Protein AF-0000000086525687 (afdb_homodimer)

Secondary structure (DSSP, 8-state):
---HHHHS--SEEEEE-SSEEEEE-TT-TTSTT-EEEEESS----GGGS-HHHHHHHHHHHHHHHHHHHHHH--SEEEEEE--SSS-S-EEEEEEE-TTSSSTTS-TTSPP-----HHHHHHHHHHHTTHHHHHHHHHHHHHHHHT-/---HHHHS--SEEEEE-SSEEEEE-TT-TTSTT-EEEEESS----GGGS-HHHHHHHHHHHHHHHHHHHHHH--SEEEEEE--SSS-S-EEEEEEE-TTSSSTTS-TTSPP-----HHHHHHHHHHHTTHHHHHHHHHHHHHHHHT-

Sequence (294 aa):
MECVFCREDGGEVLWQDDAVRVVLATGEHEYPGFCRVIWGAHVAEFSDLGEPERAHLMRVVYAVERAVRRVMQPNKVNLASLGNMVPHMHWHVIPRFSNDAHFPQPVWAPRQRSVSEALLRSRAAQASLLHNAVREEIQRMTDSRQLMECVFCREDGGEVLWQDDAVRVVLATGEHEYPGFCRVIWGAHVAEFSDLGEPERAHLMRVVYAVERAVRRVMQPNKVNLASLGNMVPHMHWHVIPRFSNDAHFPQPVWAPRQRSVSEALLRSRAAQASLLHNAVREEIQRMTDSRQL

InterPro domains:
  IPR011146 HIT-like domain [PF01230] (13-98)
  IPR011146 HIT-like domain [PS51084] (1-103)
  IPR026026 Histidine triad hydrolase, Hint-type [PIRSF000714] (2-126)
  IPR036265 HIT-like superfamily [G3DSA:3.30.428.10] (1-145)
  IPR036265 HIT-like superfamily [SSF54197] (1-117)

pLDDT: mean 96.34, std 7.16, range [50.75, 98.94]

Structure (mmCIF, N/CA/C/O backbone):
data_AF-0000000086525687-model_v1
#
loop_
_entity.id
_entity.type
_entity.pdbx_description
1 polymer 'HIT family protein'
#
loop_
_atom_site.group_PDB
_atom_site.id
_atom_site.type_symbol
_atom_site.label_atom_id
_atom_site.label_alt_id
_atom_site.label_comp_id
_atom_site.label_asym_id
_atom_site.label_entity_id
_atom_site.label_seq_id
_atom_site.pdbx_PDB_ins_code
_atom_site.Cartn_x
_atom_site.Cartn_y
_atom_site.Cartn_z
_atom_site.occupancy
_atom_site.B_iso_or_equiv
_atom_site.auth_seq_id
_atom_site.auth_comp_id
_atom_site.auth_asym_id
_atom_site.auth_atom_id
_atom_site.pdbx_PDB_model_num
ATOM 1 N N . MET A 1 1 ? -19.984 4.348 -14.461 1 59.34 1 MET A N 1
ATOM 2 C CA . MET A 1 1 ? -19.875 5.277 -13.344 1 59.34 1 MET A CA 1
ATOM 3 C C . MET A 1 1 ? -18.625 6.137 -13.461 1 59.34 1 MET A C 1
ATOM 5 O O . MET A 1 1 ? -17.578 5.656 -13.898 1 59.34 1 MET A O 1
ATOM 9 N N . GLU A 1 2 ? -18.719 7.465 -13.406 1 87.44 2 GLU A N 1
ATOM 10 C CA . GLU A 1 2 ? -17.641 8.422 -13.633 1 87.44 2 GLU A CA 1
ATOM 11 C C . GLU A 1 2 ? -16.578 8.32 -12.547 1 87.44 2 GLU A C 1
ATOM 13 O O . GLU A 1 2 ? -16.891 8 -11.391 1 87.44 2 GLU A O 1
ATOM 18 N N . CYS A 1 3 ? -15.32 8.25 -12.766 1 94.88 3 CYS A N 1
ATOM 19 C CA . CYS A 1 3 ? -14.188 8.125 -11.852 1 94.88 3 CYS A CA 1
ATOM 20 C C . CYS A 1 3 ? -13.992 9.398 -11.047 1 94.88 3 CYS A C 1
ATOM 22 O O . CYS A 1 3 ? -13.719 10.461 -11.609 1 94.88 3 CYS A O 1
ATOM 24 N N . VAL A 1 4 ? -14.148 9.383 -9.766 1 96.25 4 VAL A N 1
ATOM 25 C CA . VAL A 1 4 ? -14.125 10.531 -8.875 1 96.25 4 VAL A CA 1
ATOM 26 C C . VAL A 1 4 ? -12.797 11.273 -9.023 1 96.25 4 VAL A C 1
ATOM 28 O O . VAL A 1 4 ? -12.758 12.508 -8.961 1 96.25 4 VAL A O 1
ATOM 31 N N . PHE A 1 5 ? -11.672 10.586 -9.266 1 97.06 5 PHE A N 1
ATOM 32 C CA . PHE A 1 5 ? -10.359 11.227 -9.312 1 97.06 5 PHE A CA 1
ATOM 33 C C . PHE A 1 5 ? -10.102 11.82 -10.688 1 97.06 5 PHE A C 1
ATOM 35 O O . PHE A 1 5 ? -9.172 12.609 -10.867 1 97.06 5 PHE A O 1
ATOM 42 N N . CYS A 1 6 ? -10.883 11.422 -11.664 1 96.94 6 CYS A N 1
ATOM 43 C CA . CYS A 1 6 ? -10.82 12.102 -12.953 1 96.94 6 CYS A CA 1
ATOM 44 C C . CYS A 1 6 ? -11.547 13.438 -12.898 1 96.94 6 CYS A C 1
ATOM 46 O O . CYS A 1 6 ? -11.25 14.336 -13.68 1 96.94 6 CYS A O 1
ATOM 48 N N . ARG A 1 7 ? -12.438 13.539 -11.914 1 95.56 7 ARG A N 1
ATOM 49 C CA . ARG A 1 7 ? -13.359 14.672 -11.953 1 95.56 7 ARG A CA 1
ATOM 50 C C . ARG A 1 7 ? -13.062 15.648 -10.82 1 95.56 7 ARG A C 1
ATOM 52 O O . ARG A 1 7 ? -13.359 16.844 -10.938 1 95.56 7 ARG A O 1
ATOM 59 N N . GLU A 1 8 ? -12.578 15.078 -9.703 1 95.81 8 GLU A N 1
ATOM 60 C CA . GLU A 1 8 ? -12.398 15.883 -8.5 1 95.81 8 GLU A CA 1
ATOM 61 C C . GLU A 1 8 ? -10.961 15.789 -7.992 1 95.81 8 GLU A C 1
ATOM 63 O O . GLU A 1 8 ? -10.211 14.891 -8.383 1 95.81 8 GLU A O 1
ATOM 68 N N . ASP A 1 9 ? -10.602 16.688 -7.164 1 96.5 9 ASP A N 1
ATOM 69 C CA . ASP A 1 9 ? -9.25 16.719 -6.625 1 96.5 9 ASP A CA 1
ATOM 70 C C . ASP A 1 9 ? -9.016 15.57 -5.645 1 96.5 9 ASP A C 1
ATOM 72 O O . ASP A 1 9 ? -7.914 15.023 -5.574 1 96.5 9 ASP A O 1
ATOM 76 N N . GLY A 1 10 ? -10.102 15.203 -4.938 1 96.62 10 GLY A N 1
ATOM 77 C CA . GLY A 1 10 ? -9.984 14.109 -3.988 1 96.62 10 GLY A CA 1
ATOM 78 C C . GLY A 1 10 ? -9.633 14.562 -2.584 1 96.62 10 GLY A C 1
ATOM 79 O O . GLY A 1 10 ? -9.422 13.742 -1.691 1 96.62 10 GLY A O 1
ATOM 80 N N . GLY A 1 11 ? -9.492 15.875 -2.295 1 97.81 11 GLY A N 1
ATOM 81 C CA . GLY A 1 11 ? -9.133 16.5 -1.03 1 97.81 11 GLY A CA 1
ATOM 82 C C . GLY A 1 11 ? -8.547 17.891 -1.191 1 97.81 11 GLY A C 1
ATOM 83 O O . GLY A 1 11 ? -8.727 18.516 -2.232 1 97.81 11 GLY A O 1
ATOM 84 N N . GLU A 1 12 ? -7.98 18.359 -0.086 1 98.25 12 GLU A N 1
ATOM 85 C CA . GLU A 1 12 ? -7.281 19.641 -0.142 1 98.25 12 GLU A CA 1
ATOM 86 C C . GLU A 1 12 ? -5.926 19.5 -0.834 1 98.25 12 GLU A C 1
ATOM 88 O O . GLU A 1 12 ? -5.043 18.797 -0.346 1 98.25 12 GLU A O 1
ATOM 93 N N . VAL A 1 13 ? -5.754 20.188 -1.926 1 98.69 13 VAL A N 1
ATOM 94 C CA . VAL A 1 13 ? -4.531 20.062 -2.711 1 98.69 13 VAL A CA 1
ATOM 95 C C . VAL A 1 13 ? -3.365 20.703 -1.962 1 98.69 13 VAL A C 1
ATOM 97 O O . VAL A 1 13 ? -3.418 21.891 -1.617 1 98.69 13 VAL A O 1
ATOM 100 N N . LEU A 1 14 ? -2.375 19.953 -1.751 1 98.75 14 LEU A N 1
ATOM 101 C CA . LEU A 1 14 ? -1.158 20.438 -1.103 1 98.75 14 LEU A CA 1
ATOM 102 C C . LEU A 1 14 ? -0.11 20.828 -2.139 1 98.75 14 LEU A C 1
ATOM 104 O O . LEU A 1 14 ? 0.681 21.734 -1.91 1 98.75 14 LEU A O 1
ATOM 108 N N . TRP A 1 15 ? -0.006 20.109 -3.211 1 98.56 15 TRP A N 1
ATOM 109 C CA . TRP A 1 15 ? 0.972 20.281 -4.281 1 98.56 15 TRP A CA 1
ATOM 110 C C . TRP A 1 15 ? 0.52 19.562 -5.551 1 98.56 15 TRP A C 1
ATOM 112 O O . TRP A 1 15 ? -0.2 18.562 -5.48 1 98.56 15 TRP A O 1
ATOM 122 N N . GLN A 1 16 ? 0.922 20.094 -6.645 1 98.38 16 GLN A N 1
ATOM 123 C CA . GLN A 1 16 ? 0.667 19.375 -7.887 1 98.38 16 GLN A CA 1
ATOM 124 C C . GLN A 1 16 ? 1.66 19.781 -8.969 1 98.38 16 GLN A C 1
ATOM 126 O O . GLN A 1 16 ? 2.209 20.875 -8.938 1 98.38 16 GLN A O 1
ATOM 131 N N . ASP A 1 17 ? 1.98 18.906 -9.828 1 97.62 17 ASP A N 1
ATOM 132 C CA . ASP A 1 17 ? 2.609 19.203 -11.109 1 97.62 17 ASP A CA 1
ATOM 133 C C . ASP A 1 17 ? 1.781 18.656 -12.273 1 97.62 17 ASP A C 1
ATOM 135 O O . ASP A 1 17 ? 0.571 18.469 -12.141 1 97.62 17 ASP A O 1
ATOM 139 N N . ASP A 1 18 ? 2.369 18.469 -13.438 1 97.38 18 ASP A N 1
ATOM 140 C CA . ASP A 1 18 ? 1.618 18.109 -14.641 1 97.38 18 ASP A CA 1
ATOM 141 C C . ASP A 1 18 ? 1.097 16.672 -14.539 1 97.38 18 ASP A C 1
ATOM 143 O O . ASP A 1 18 ? 0.092 16.328 -15.164 1 97.38 18 ASP A O 1
ATOM 147 N N . ALA A 1 19 ? 1.722 15.844 -13.688 1 97.81 19 ALA A N 1
ATOM 148 C CA . ALA A 1 19 ? 1.447 14.406 -13.742 1 97.81 19 ALA A CA 1
ATOM 149 C C . ALA A 1 19 ? 0.763 13.93 -12.469 1 97.81 19 ALA A C 1
ATOM 151 O O . ALA A 1 19 ? 0.035 12.93 -12.477 1 97.81 19 ALA A O 1
ATOM 152 N N . VAL A 1 20 ? 1.026 14.633 -11.336 1 98.38 20 VAL A N 1
ATOM 153 C CA . VAL A 1 20 ? 0.658 14.109 -10.023 1 98.38 20 VAL A CA 1
ATOM 154 C C . VAL A 1 20 ? 0.11 15.234 -9.148 1 98.38 20 VAL A C 1
ATOM 156 O O . VAL A 1 20 ? 0.563 16.375 -9.25 1 98.38 20 VAL A O 1
ATOM 159 N N . ARG A 1 21 ? -0.888 14.883 -8.367 1 98.75 21 ARG A N 1
ATOM 160 C CA . ARG A 1 21 ? -1.274 15.805 -7.305 1 98.75 21 ARG A CA 1
ATOM 161 C C . ARG A 1 21 ? -1.255 15.109 -5.949 1 98.75 21 ARG A C 1
ATOM 163 O O . ARG A 1 21 ? -1.546 13.922 -5.852 1 98.75 21 ARG A O 1
ATOM 170 N N . VAL A 1 22 ? -0.897 15.867 -4.926 1 98.88 22 VAL A N 1
ATOM 171 C CA . VAL A 1 22 ? -0.912 15.445 -3.525 1 98.88 22 VAL A CA 1
ATOM 172 C C . VAL A 1 22 ? -2.049 16.156 -2.789 1 98.88 22 VAL A C 1
ATOM 174 O O . VAL A 1 22 ? -2.164 17.375 -2.844 1 98.88 22 VAL A O 1
ATOM 177 N N . VAL A 1 23 ? -2.857 15.414 -2.131 1 98.88 23 VAL A N 1
ATOM 178 C CA . VAL A 1 23 ? -3.969 16.031 -1.424 1 98.88 23 VAL A CA 1
ATOM 179 C C . VAL A 1 23 ? -3.992 15.562 0.028 1 98.88 23 VAL A C 1
ATOM 181 O O . VAL A 1 23 ? -3.535 14.461 0.335 1 98.88 23 VAL A O 1
ATOM 184 N N . LEU A 1 24 ? -4.426 16.391 0.916 1 98.81 24 LEU A N 1
ATOM 185 C CA . LEU A 1 24 ? -4.828 16.016 2.264 1 98.81 24 LEU A CA 1
ATOM 186 C C . LEU A 1 24 ? -6.266 15.508 2.279 1 98.81 24 LEU A C 1
ATOM 188 O O . LEU A 1 24 ? -7.176 16.188 1.805 1 98.81 24 LEU A O 1
ATOM 192 N N . ALA A 1 25 ? -6.441 14.305 2.762 1 98 25 ALA A N 1
ATOM 193 C CA . ALA A 1 25 ? -7.781 13.719 2.844 1 98 25 ALA A CA 1
ATOM 194 C C . ALA A 1 25 ? -8.523 14.227 4.078 1 98 25 ALA A C 1
ATOM 196 O O . ALA A 1 25 ? -8.727 13.477 5.039 1 98 25 ALA A O 1
ATOM 197 N N . THR A 1 26 ? -9.125 15.344 3.998 1 94.69 26 THR A N 1
ATOM 198 C CA . THR A 1 26 ? -9.703 16.031 5.145 1 94.69 26 THR A CA 1
ATOM 199 C C . THR A 1 26 ? -10.977 15.328 5.609 1 94.69 26 THR A C 1
ATOM 201 O O . THR A 1 26 ? -11.438 15.547 6.734 1 94.69 26 THR A O 1
ATOM 204 N N . GLY A 1 27 ? -11.57 14.516 4.785 1 94.44 27 GLY A N 1
ATOM 205 C CA . GLY A 1 27 ? -12.75 13.75 5.164 1 94.44 27 GLY A CA 1
ATOM 206 C C . GLY A 1 27 ? -12.438 12.586 6.086 1 94.44 27 GLY A C 1
ATOM 207 O O . GLY A 1 27 ? -13.336 12.016 6.703 1 94.44 27 GLY A O 1
ATOM 208 N N . GLU A 1 28 ? -11.203 12.227 6.121 1 95.81 28 GLU A N 1
ATOM 209 C CA . GLU A 1 28 ? -10.781 11.164 7.027 1 95.81 28 GLU A CA 1
ATOM 210 C C . GLU A 1 28 ? -10.539 11.703 8.438 1 95.81 28 GLU A C 1
ATOM 212 O O . GLU A 1 28 ? -9.398 11.766 8.898 1 95.81 28 GLU A O 1
ATOM 217 N N . HIS A 1 29 ? -11.562 11.945 9.156 1 94.62 29 HIS A N 1
ATOM 218 C CA . HIS A 1 29 ? -11.539 12.688 10.414 1 94.62 29 HIS A CA 1
ATOM 219 C C . HIS A 1 29 ? -10.711 11.961 11.469 1 94.62 29 HIS A C 1
ATOM 221 O O . HIS A 1 29 ? -10.117 12.594 12.344 1 94.62 29 HIS A O 1
ATOM 227 N N . GLU A 1 30 ? -10.703 10.664 11.398 1 97.19 30 GLU A N 1
ATOM 228 C CA . GLU A 1 30 ? -10.016 9.891 12.43 1 97.19 30 GLU A CA 1
ATOM 229 C C . GLU A 1 30 ? -8.523 9.773 12.133 1 97.19 30 GLU A C 1
ATOM 231 O O . GLU A 1 30 ? -7.758 9.266 12.953 1 97.19 30 GLU A O 1
ATOM 236 N N . TYR A 1 31 ? -8.133 10.289 11 1 98.31 31 TYR A N 1
ATOM 237 C CA . TYR A 1 31 ? -6.742 10.148 10.586 1 98.31 31 TYR A CA 1
ATOM 238 C C . TYR A 1 31 ? -6.203 11.469 10.031 1 98.31 31 TYR A C 1
ATOM 240 O O . TYR A 1 31 ? -5.828 11.547 8.859 1 98.31 31 TYR A O 1
ATOM 248 N N . PRO A 1 32 ? -6.09 12.508 10.961 1 98.44 32 PRO A N 1
ATOM 249 C CA . PRO A 1 32 ? -5.441 13.742 10.508 1 98.44 32 PRO A CA 1
ATOM 250 C C . PRO A 1 32 ? -4.043 13.492 9.945 1 98.44 32 PRO A C 1
ATOM 252 O O . PRO A 1 32 ? -3.27 12.727 10.516 1 98.44 32 PRO A O 1
ATOM 255 N N . GLY A 1 33 ? -3.793 14.094 8.789 1 98.81 33 GLY A N 1
ATOM 256 C CA . GLY A 1 33 ? -2.502 13.914 8.148 1 98.81 33 GLY A CA 1
ATOM 257 C C . GLY A 1 33 ? -2.521 12.852 7.055 1 98.81 33 GLY A C 1
ATOM 258 O O . GLY A 1 33 ? -1.505 12.609 6.402 1 98.81 33 GLY A O 1
ATOM 259 N N . PHE A 1 34 ? -3.732 12.203 6.836 1 98.88 34 PHE A N 1
ATOM 260 C CA . PHE A 1 34 ? -3.928 11.25 5.75 1 98.88 34 PHE A CA 1
ATOM 261 C C . PHE A 1 34 ? -3.799 11.938 4.398 1 98.88 34 PHE A C 1
ATOM 263 O O . PHE A 1 34 ? -4.617 12.797 4.047 1 98.88 34 PHE A O 1
ATOM 270 N N . CYS A 1 35 ? -2.768 11.555 3.654 1 98.94 35 CYS A N 1
ATOM 271 C CA . CYS A 1 35 ? -2.561 12.133 2.334 1 98.94 35 CYS A CA 1
ATOM 272 C C . CYS A 1 35 ? -2.799 11.102 1.239 1 98.94 35 CYS A C 1
ATOM 274 O O . CYS A 1 35 ? -2.76 9.898 1.499 1 98.94 35 CYS A O 1
ATOM 276 N N . ARG A 1 36 ? -3.098 11.594 0.091 1 98.88 36 ARG A N 1
ATOM 277 C CA . ARG A 1 36 ? -3.133 10.797 -1.132 1 98.88 36 ARG A CA 1
ATOM 278 C C . ARG A 1 36 ? -2.221 11.391 -2.199 1 98.88 36 ARG A C 1
ATOM 280 O O . ARG A 1 36 ? -2.146 12.617 -2.348 1 98.88 36 ARG A O 1
ATOM 287 N N . VAL A 1 37 ? -1.485 10.586 -2.85 1 98.94 37 VAL A N 1
ATOM 288 C CA . VAL A 1 37 ? -0.74 10.93 -4.055 1 98.94 37 VAL A CA 1
ATOM 289 C C . VAL A 1 37 ? -1.439 10.344 -5.281 1 98.94 37 VAL A C 1
ATOM 291 O O . VAL A 1 37 ? -1.454 9.125 -5.469 1 98.94 37 VAL A O 1
ATOM 294 N N . ILE A 1 38 ? -1.965 11.195 -6.168 1 98.88 38 ILE A N 1
ATOM 295 C CA . ILE A 1 38 ? -2.908 10.766 -7.195 1 98.88 38 ILE A CA 1
ATOM 296 C C . ILE A 1 38 ? -2.334 11.07 -8.578 1 98.88 38 ILE A C 1
ATOM 298 O O . ILE A 1 38 ? -1.988 12.211 -8.875 1 98.88 38 ILE A O 1
ATOM 302 N N . TRP A 1 39 ? -2.18 10.023 -9.367 1 98.81 39 TRP A N 1
ATOM 303 C CA . TRP A 1 39 ? -1.76 10.188 -10.75 1 98.81 39 TRP A CA 1
ATOM 304 C C . TRP A 1 39 ? -2.83 10.914 -11.562 1 98.81 39 TRP A C 1
ATOM 306 O O . TRP A 1 39 ? -4.027 10.695 -11.352 1 98.81 39 TRP A O 1
ATOM 316 N N . GLY A 1 40 ? -2.475 11.719 -12.492 1 98.12 40 GLY A N 1
ATOM 317 C CA . GLY A 1 40 ? -3.404 12.562 -13.227 1 98.12 40 GLY A CA 1
ATOM 318 C C . GLY A 1 40 ? -4.266 11.797 -14.203 1 98.12 40 GLY A C 1
ATOM 319 O O . GLY A 1 40 ? -5.477 12.008 -14.281 1 98.12 40 GLY A O 1
ATOM 320 N N . ALA A 1 41 ? -3.682 10.961 -14.992 1 97.44 41 ALA A N 1
ATOM 321 C CA . ALA A 1 41 ? -4.422 10.188 -15.992 1 97.44 41 ALA A CA 1
ATOM 322 C C . ALA A 1 41 ? -5.113 8.992 -15.352 1 97.44 41 ALA A C 1
ATOM 324 O O . ALA A 1 41 ? -4.648 8.469 -14.336 1 97.44 41 ALA A O 1
ATOM 325 N N . HIS A 1 42 ? -6.188 8.547 -15.992 1 97.81 42 HIS A N 1
ATOM 326 C CA . HIS A 1 42 ? -6.953 7.41 -15.484 1 97.81 42 HIS A CA 1
ATOM 327 C C . HIS A 1 42 ? -6.305 6.09 -15.883 1 97.81 42 HIS A C 1
ATOM 329 O O . HIS A 1 42 ? -6.559 5.57 -16.969 1 97.81 42 HIS A O 1
ATOM 335 N N . VAL A 1 43 ? -5.496 5.547 -15 1 97.88 43 VAL A N 1
ATOM 336 C CA . VAL A 1 43 ? -4.953 4.195 -15.125 1 97.88 43 VAL A CA 1
ATOM 337 C C . VAL A 1 43 ? -5.156 3.436 -13.812 1 97.88 43 VAL A C 1
ATOM 339 O O . VAL A 1 43 ? -5.16 4.035 -12.734 1 97.88 43 VAL A O 1
ATOM 342 N N . ALA A 1 44 ? -5.258 2.205 -13.898 1 98.19 44 ALA A N 1
ATOM 343 C CA . ALA A 1 44 ? -5.711 1.444 -12.734 1 98.19 44 ALA A CA 1
ATOM 344 C C . ALA A 1 44 ? -4.531 0.88 -11.953 1 98.19 44 ALA A C 1
ATOM 346 O O . ALA A 1 44 ? -4.504 0.947 -10.719 1 98.19 44 ALA A O 1
ATOM 347 N N . GLU A 1 45 ? -3.568 0.291 -12.695 1 98.75 45 GLU A N 1
ATOM 348 C CA . GLU A 1 45 ? -2.504 -0.464 -12.039 1 98.75 45 GLU A CA 1
ATOM 349 C C . GLU A 1 45 ? -1.177 0.285 -12.102 1 98.75 45 GLU A C 1
ATOM 351 O O . GLU A 1 45 ? -0.923 1.032 -13.047 1 98.75 45 GLU A O 1
ATOM 356 N N . PHE A 1 46 ? -0.351 0.053 -11.055 1 98.69 46 PHE A N 1
ATOM 357 C CA . PHE A 1 46 ? 1.004 0.591 -11.023 1 98.69 46 PHE A CA 1
ATOM 358 C C . PHE A 1 46 ? 1.78 0.172 -12.266 1 98.69 46 PHE A C 1
ATOM 360 O O . PHE A 1 46 ? 2.498 0.981 -12.859 1 98.69 46 PHE A O 1
ATOM 367 N N . SER A 1 47 ? 1.583 -1.043 -12.742 1 97.81 47 SER A N 1
ATOM 368 C CA . SER A 1 47 ? 2.293 -1.603 -13.891 1 97.81 47 SER A CA 1
ATOM 369 C C . SER A 1 47 ? 1.717 -1.085 -15.203 1 97.81 47 SER A C 1
ATOM 371 O O . SER A 1 47 ? 2.248 -1.373 -16.281 1 97.81 47 SER A O 1
ATOM 373 N N . ASP A 1 48 ? 0.663 -0.31 -15.164 1 97.81 48 ASP A N 1
ATOM 374 C CA . ASP A 1 48 ? 0.138 0.351 -16.359 1 97.81 48 ASP A CA 1
ATOM 375 C C . ASP A 1 48 ? 0.973 1.578 -16.719 1 97.81 48 ASP A C 1
ATOM 377 O O . ASP A 1 48 ? 0.87 2.102 -17.828 1 97.81 48 ASP A O 1
ATOM 381 N N . LEU A 1 49 ? 1.766 2.053 -15.781 1 97.81 49 LEU A N 1
ATOM 382 C CA . LEU A 1 49 ? 2.605 3.229 -15.977 1 97.81 49 LEU A CA 1
ATOM 383 C C . LEU A 1 49 ? 3.959 2.84 -16.562 1 97.81 49 LEU A C 1
ATOM 385 O O . LEU A 1 49 ? 4.469 1.749 -16.281 1 97.81 49 LEU A O 1
ATOM 389 N N . GLY A 1 50 ? 4.531 3.764 -17.344 1 94.94 50 GLY A N 1
ATOM 390 C CA . GLY A 1 50 ? 5.898 3.58 -17.797 1 94.94 50 GLY A CA 1
ATOM 391 C C . GLY A 1 50 ? 6.926 3.814 -16.703 1 94.94 50 GLY A C 1
ATOM 392 O O . GLY A 1 50 ? 6.594 4.32 -15.625 1 94.94 50 GLY A O 1
ATOM 393 N N . GLU A 1 51 ? 8.125 3.477 -16.969 1 93.88 51 GLU A N 1
ATOM 394 C CA . GLU A 1 51 ? 9.18 3.523 -15.961 1 93.88 51 GLU A CA 1
ATOM 395 C C . GLU A 1 51 ? 9.398 4.945 -15.453 1 93.88 51 GLU A C 1
ATOM 397 O O . GLU A 1 51 ? 9.438 5.18 -14.242 1 93.88 51 GLU A O 1
ATOM 402 N N . PRO A 1 52 ? 9.531 5.93 -16.391 1 95.12 52 PRO A N 1
ATOM 403 C CA . PRO A 1 52 ? 9.742 7.285 -15.883 1 95.12 52 PRO A CA 1
ATOM 404 C C . PRO A 1 52 ? 8.57 7.789 -15.039 1 95.12 52 PRO A C 1
ATOM 406 O O . PRO A 1 52 ? 8.781 8.516 -14.062 1 95.12 52 PRO A O 1
ATOM 409 N N . GLU A 1 53 ? 7.363 7.406 -15.445 1 97.56 53 GLU A N 1
ATOM 410 C CA . GLU A 1 53 ? 6.168 7.812 -14.711 1 97.56 53 GLU A CA 1
ATOM 411 C C . GLU A 1 53 ? 6.129 7.176 -13.328 1 97.56 53 GLU A C 1
ATOM 413 O O . GLU A 1 53 ? 5.844 7.852 -12.336 1 97.56 53 GLU A O 1
ATOM 418 N N . ARG A 1 54 ? 6.465 5.875 -13.25 1 97.44 54 ARG A N 1
ATOM 419 C CA . ARG A 1 54 ? 6.492 5.168 -11.969 1 97.44 54 ARG A CA 1
ATOM 420 C C . ARG A 1 54 ? 7.539 5.77 -11.031 1 97.44 54 ARG A C 1
ATOM 422 O O . ARG A 1 54 ? 7.281 5.949 -9.844 1 97.44 54 ARG A O 1
ATOM 429 N N . ALA A 1 55 ? 8.656 6.043 -11.594 1 95.69 55 ALA A N 1
ATOM 430 C CA . ALA A 1 55 ? 9.734 6.617 -10.805 1 95.69 55 ALA A CA 1
ATOM 431 C C . ALA A 1 55 ? 9.336 7.977 -10.234 1 95.69 55 ALA A C 1
ATOM 433 O O . ALA A 1 55 ? 9.57 8.25 -9.055 1 95.69 55 ALA A O 1
ATOM 434 N N . HIS A 1 56 ? 8.758 8.805 -11.07 1 96.81 56 HIS A N 1
ATOM 435 C CA . HIS A 1 56 ? 8.312 10.117 -10.617 1 96.81 56 HIS A CA 1
ATOM 436 C C . HIS A 1 56 ? 7.254 9.992 -9.523 1 96.81 56 HIS A C 1
ATOM 438 O O . HIS A 1 56 ? 7.355 10.648 -8.484 1 96.81 56 HIS A O 1
ATOM 444 N N . LEU A 1 57 ? 6.312 9.156 -9.758 1 98.25 57 LEU A N 1
ATOM 445 C CA . LEU A 1 57 ? 5.23 8.938 -8.805 1 98.25 57 LEU A CA 1
ATOM 446 C C . LEU A 1 57 ? 5.777 8.5 -7.449 1 98.25 57 LEU A C 1
ATOM 448 O O . LEU A 1 57 ? 5.402 9.055 -6.414 1 98.25 57 LEU A O 1
ATOM 452 N N . MET A 1 58 ? 6.719 7.57 -7.426 1 98.06 58 MET A N 1
ATOM 453 C CA . MET A 1 58 ? 7.223 7.016 -6.172 1 98.06 58 MET A CA 1
ATOM 454 C C . MET A 1 58 ? 8.141 8.008 -5.469 1 98.06 58 MET A C 1
ATOM 456 O O . MET A 1 58 ? 8.211 8.031 -4.238 1 98.06 58 MET A O 1
ATOM 460 N N . ARG A 1 59 ? 8.797 8.844 -6.215 1 97.12 59 ARG A N 1
ATOM 461 C CA . ARG A 1 59 ? 9.555 9.914 -5.586 1 97.12 59 ARG A CA 1
ATOM 462 C C . ARG A 1 59 ? 8.641 10.867 -4.828 1 97.12 59 ARG A C 1
ATOM 464 O O . ARG A 1 59 ? 8.977 11.328 -3.736 1 97.12 59 ARG A O 1
ATOM 471 N N . VAL A 1 60 ? 7.535 11.172 -5.453 1 98.31 60 VAL A N 1
ATOM 472 C CA . VAL A 1 60 ? 6.578 12.039 -4.777 1 98.31 60 VAL A CA 1
ATOM 473 C C . VAL A 1 60 ? 6.039 11.344 -3.531 1 98.31 60 VAL A C 1
ATOM 475 O O . VAL A 1 60 ? 5.938 11.953 -2.465 1 98.31 60 VAL A O 1
ATOM 478 N N . VAL A 1 61 ? 5.691 10.062 -3.611 1 98.81 61 VAL A N 1
ATOM 479 C CA . VAL A 1 61 ? 5.219 9.297 -2.461 1 98.81 61 VAL A CA 1
ATOM 480 C C . VAL A 1 61 ? 6.254 9.359 -1.341 1 98.81 61 VAL A C 1
ATOM 482 O O . VAL A 1 61 ? 5.91 9.586 -0.179 1 98.81 61 VAL A O 1
ATOM 485 N N . TYR A 1 62 ? 7.539 9.188 -1.727 1 98.31 62 TYR A N 1
ATOM 486 C CA . TYR A 1 62 ? 8.648 9.273 -0.783 1 98.31 62 TYR A CA 1
ATOM 487 C C . TYR A 1 62 ? 8.68 10.641 -0.107 1 98.31 62 TYR A C 1
ATOM 489 O O . TYR A 1 62 ? 8.805 10.734 1.117 1 98.31 62 TYR A O 1
ATOM 497 N N . ALA A 1 63 ? 8.578 11.68 -0.847 1 98.44 63 ALA A N 1
ATOM 498 C CA . ALA A 1 63 ? 8.625 13.039 -0.312 1 98.44 63 ALA A CA 1
ATOM 499 C C . ALA A 1 63 ? 7.465 13.289 0.646 1 98.44 63 ALA A C 1
ATOM 501 O O . ALA A 1 63 ? 7.641 13.906 1.696 1 98.44 63 ALA A O 1
ATOM 502 N N . VAL A 1 64 ? 6.309 12.797 0.263 1 98.88 64 VAL A N 1
ATOM 503 C CA . VAL A 1 64 ? 5.133 12.969 1.111 1 98.88 64 VAL A CA 1
ATOM 504 C C . VAL A 1 64 ? 5.316 12.188 2.41 1 98.88 64 VAL A C 1
ATOM 506 O O . VAL A 1 64 ? 4.988 12.68 3.49 1 98.88 64 VAL A O 1
ATOM 509 N N . GLU A 1 65 ? 5.812 10.93 2.297 1 98.94 65 GLU A N 1
ATOM 510 C CA . GLU A 1 65 ? 6.098 10.156 3.506 1 98.94 65 GLU A CA 1
ATOM 511 C C . GLU A 1 65 ? 7.043 10.922 4.434 1 98.94 65 GLU A C 1
ATOM 513 O O . GLU A 1 65 ? 6.809 10.992 5.641 1 98.94 65 GLU A O 1
ATOM 518 N N . ARG A 1 66 ? 8.07 11.492 3.895 1 98.75 66 ARG A N 1
ATOM 519 C CA . ARG A 1 66 ? 9.023 12.258 4.695 1 98.75 66 ARG A CA 1
ATOM 520 C C . ARG A 1 66 ? 8.336 13.445 5.367 1 98.75 66 ARG A C 1
ATOM 522 O O . ARG A 1 66 ? 8.594 13.734 6.539 1 98.75 66 ARG A O 1
ATOM 529 N N . ALA A 1 67 ? 7.543 14.141 4.605 1 98.94 67 ALA A N 1
ATOM 530 C CA . ALA A 1 67 ? 6.809 15.273 5.164 1 98.94 67 ALA A CA 1
ATOM 531 C C . ALA A 1 67 ? 5.91 14.828 6.316 1 98.94 67 ALA A C 1
ATOM 533 O O . ALA A 1 67 ? 5.867 15.484 7.363 1 98.94 67 ALA A O 1
ATOM 534 N N . VAL A 1 68 ? 5.191 13.758 6.125 1 98.94 68 VAL A N 1
ATOM 535 C CA . VAL A 1 68 ? 4.289 13.219 7.137 1 98.94 68 VAL A CA 1
ATOM 536 C C . VAL A 1 68 ? 5.082 12.828 8.383 1 98.94 68 VAL A C 1
ATOM 538 O O . VAL A 1 68 ? 4.668 13.133 9.508 1 98.94 68 VAL A O 1
ATOM 541 N N . ARG A 1 69 ? 6.219 12.164 8.188 1 98.88 69 ARG A N 1
ATOM 542 C CA . ARG A 1 69 ? 7.059 11.789 9.32 1 98.88 69 ARG A CA 1
ATOM 543 C C . ARG A 1 69 ? 7.551 13.031 10.07 1 98.88 69 ARG A C 1
ATOM 545 O O . ARG A 1 69 ? 7.52 13.07 11.297 1 98.88 69 ARG A O 1
ATOM 552 N N . ARG A 1 70 ? 7.949 13.992 9.336 1 98.75 70 ARG A N 1
ATOM 553 C CA . ARG A 1 70 ? 8.484 15.211 9.922 1 98.75 70 ARG A CA 1
ATOM 554 C C . ARG A 1 70 ? 7.418 15.961 10.703 1 98.75 70 ARG A C 1
ATOM 556 O O . ARG A 1 70 ? 7.66 16.406 11.836 1 98.75 70 ARG A O 1
ATOM 563 N N . VAL A 1 71 ? 6.27 16.094 10.195 1 98.88 71 VAL A N 1
ATOM 564 C CA . VAL A 1 71 ? 5.234 16.969 10.734 1 98.88 71 VAL A CA 1
ATOM 565 C C . VAL A 1 71 ? 4.418 16.219 11.781 1 98.88 71 VAL A C 1
ATOM 567 O O . VAL A 1 71 ? 4.199 16.734 12.883 1 98.88 71 VAL A O 1
ATOM 570 N N . MET A 1 72 ? 3.943 15.016 11.469 1 98.88 72 MET A N 1
ATOM 571 C CA . MET A 1 72 ? 2.996 14.289 12.312 1 98.88 72 MET A CA 1
ATOM 572 C C . MET A 1 72 ? 3.725 13.492 13.383 1 98.88 72 MET A C 1
ATOM 574 O O . MET A 1 72 ? 3.129 13.102 14.391 1 98.88 72 MET A O 1
ATOM 578 N N . GLN A 1 73 ? 5.012 13.078 13.117 1 98.75 73 GLN A N 1
ATOM 579 C CA . GLN A 1 73 ? 5.848 12.289 14.008 1 98.75 73 GLN A CA 1
ATOM 580 C C . GLN A 1 73 ? 5.121 11.023 14.469 1 98.75 73 GLN A C 1
ATOM 582 O O . GLN A 1 73 ? 5.02 10.758 15.664 1 98.75 73 GLN A O 1
ATOM 587 N N . PRO A 1 74 ? 4.656 10.242 13.555 1 98.88 74 PRO A N 1
ATOM 588 C CA . PRO A 1 74 ? 3.902 9.031 13.891 1 98.88 74 PRO A CA 1
ATOM 589 C C . PRO A 1 74 ? 4.805 7.871 14.312 1 98.88 74 PRO A C 1
ATOM 591 O O . PRO A 1 74 ? 6.031 7.973 14.219 1 98.88 74 PRO A O 1
ATOM 594 N N . ASN A 1 75 ? 4.219 6.762 14.836 1 98.75 75 ASN A N 1
ATOM 595 C CA . ASN A 1 75 ? 4.945 5.527 15.102 1 98.75 75 ASN A CA 1
ATOM 596 C C . ASN A 1 75 ? 5.305 4.801 13.805 1 98.75 75 ASN A C 1
ATOM 598 O O . ASN A 1 75 ? 6.305 4.082 13.75 1 98.75 75 ASN A O 1
ATOM 602 N N . LYS A 1 76 ? 4.465 4.957 12.781 1 98.81 76 LYS A N 1
ATOM 603 C CA . LYS A 1 76 ? 4.625 4.305 11.484 1 98.81 76 LYS A CA 1
ATOM 604 C C . LYS A 1 76 ? 3.875 5.062 10.391 1 98.81 76 LYS A C 1
ATOM 606 O O . LYS A 1 76 ? 2.9 5.762 10.672 1 98.81 76 LYS A O 1
ATOM 611 N N . VAL A 1 77 ? 4.352 5.004 9.203 1 98.94 77 VAL A N 1
ATOM 612 C CA . VAL A 1 77 ? 3.578 5.461 8.047 1 98.94 77 VAL A CA 1
ATOM 613 C C . VAL A 1 77 ? 3.172 4.27 7.191 1 98.94 77 VAL A C 1
ATOM 615 O O . VAL A 1 77 ? 4.004 3.424 6.855 1 98.94 77 VAL A O 1
ATOM 618 N N . ASN A 1 78 ? 1.886 4.125 6.922 1 98.94 78 ASN A N 1
ATOM 619 C CA . ASN A 1 78 ? 1.398 3.107 6 1 98.94 78 ASN A CA 1
ATOM 620 C C . ASN A 1 78 ? 1.295 3.646 4.574 1 98.94 78 ASN A C 1
ATOM 622 O O . ASN A 1 78 ? 0.794 4.754 4.359 1 98.94 78 ASN A O 1
ATOM 626 N N . LEU A 1 79 ? 1.811 2.938 3.621 1 98.94 79 LEU A N 1
ATOM 627 C CA . LEU A 1 79 ? 1.647 3.189 2.193 1 98.94 79 LEU A CA 1
ATOM 628 C C . LEU A 1 79 ? 0.772 2.119 1.55 1 98.94 79 LEU A C 1
ATOM 630 O O . LEU A 1 79 ? 0.96 0.926 1.795 1 98.94 79 LEU A O 1
ATOM 634 N N . ALA A 1 80 ? -0.228 2.541 0.775 1 98.94 80 ALA A N 1
ATOM 635 C CA . ALA A 1 80 ? -1.072 1.552 0.112 1 98.94 80 ALA A CA 1
ATOM 636 C C . ALA A 1 80 ? -1.639 2.102 -1.194 1 98.94 80 ALA A C 1
ATOM 638 O O . ALA A 1 80 ? -2.029 3.268 -1.267 1 98.94 80 ALA A O 1
ATOM 639 N N . SER A 1 81 ? -1.643 1.371 -2.207 1 98.88 81 SER A N 1
ATOM 640 C CA . SER A 1 81 ? -2.346 1.59 -3.467 1 98.88 81 SER A CA 1
ATOM 641 C C . SER A 1 81 ? -3.291 0.435 -3.781 1 98.88 81 SER A C 1
ATOM 643 O O . SER A 1 81 ? -2.859 -0.61 -4.273 1 98.88 81 SER A O 1
ATOM 645 N N . LEU A 1 82 ? -4.535 0.635 -3.514 1 98.69 82 LEU A N 1
ATOM 646 C CA . LEU A 1 82 ? -5.508 -0.45 -3.596 1 98.69 82 LEU A CA 1
ATOM 647 C C . LEU A 1 82 ? -6.348 -0.334 -4.863 1 98.69 82 LEU A C 1
ATOM 649 O O . LEU A 1 82 ? -6.18 -1.121 -5.797 1 98.69 82 LEU A O 1
ATOM 653 N N . GLY A 1 83 ? -7.227 0.59 -4.949 1 98 83 GLY A N 1
ATOM 654 C CA . GLY A 1 83 ? -7.973 0.875 -6.164 1 98 83 GLY A CA 1
ATOM 655 C C . GLY A 1 83 ? -9.109 -0.101 -6.414 1 98 83 GLY A C 1
ATOM 656 O O . GLY A 1 83 ? -9.57 -0.246 -7.543 1 98 83 GLY A O 1
ATOM 657 N N . ASN A 1 84 ? -9.578 -0.79 -5.391 1 98.06 84 ASN A N 1
ATOM 658 C CA . ASN A 1 84 ? -10.664 -1.746 -5.57 1 98.06 84 ASN A CA 1
ATOM 659 C C . ASN A 1 84 ? -11.953 -1.055 -6.004 1 98.06 84 ASN A C 1
ATOM 661 O O . ASN A 1 84 ? -12.641 -1.526 -6.91 1 98.06 84 ASN A O 1
ATOM 665 N N . MET A 1 85 ? -12.297 0.023 -5.363 1 96.5 85 MET A N 1
ATOM 666 C CA . MET A 1 85 ? -13.523 0.76 -5.652 1 96.5 85 MET A CA 1
ATOM 667 C C . MET A 1 85 ? -13.266 1.873 -6.66 1 96.5 85 MET A C 1
ATOM 669 O O . MET A 1 85 ? -14.094 2.127 -7.539 1 96.5 85 MET A O 1
ATOM 673 N N . VAL A 1 86 ? -12.164 2.516 -6.547 1 97.25 86 VAL A N 1
ATOM 674 C CA . VAL A 1 86 ? -11.734 3.586 -7.441 1 97.25 86 VAL A CA 1
ATOM 675 C C . VAL A 1 86 ? -10.477 3.166 -8.195 1 97.25 86 VAL A C 1
ATOM 677 O O . VAL A 1 86 ? -9.359 3.498 -7.781 1 97.25 86 VAL A O 1
ATOM 680 N N . PRO A 1 87 ? -10.703 2.479 -9.312 1 97.62 87 PRO A N 1
ATOM 681 C CA . PRO A 1 87 ? -9.531 1.996 -10.047 1 97.62 87 PRO A CA 1
ATOM 682 C C . PRO A 1 87 ? -8.812 3.109 -10.805 1 97.62 87 PRO A C 1
ATOM 684 O O . PRO A 1 87 ? -8.773 3.098 -12.039 1 97.62 87 PRO A O 1
ATOM 687 N N . HIS A 1 88 ? -8.359 4.059 -10.133 1 98.56 88 HIS A N 1
ATOM 688 C CA . HIS A 1 88 ? -7.523 5.188 -10.516 1 98.56 88 HIS A CA 1
ATOM 689 C C . HIS A 1 88 ? -6.266 5.262 -9.656 1 98.56 88 HIS A C 1
ATOM 691 O O . HIS A 1 88 ? -6.352 5.316 -8.43 1 98.56 88 HIS A O 1
ATOM 697 N N . MET A 1 89 ? -5.129 5.215 -10.344 1 98.75 89 MET A N 1
ATOM 698 C CA . MET A 1 89 ? -3.844 5.094 -9.664 1 98.75 89 MET A CA 1
ATOM 699 C C . MET A 1 89 ? -3.67 6.199 -8.625 1 98.75 89 MET A C 1
ATOM 701 O O . MET A 1 89 ? -3.656 7.383 -8.969 1 98.75 89 MET A O 1
ATOM 705 N N . HIS A 1 90 ? -3.609 5.785 -7.371 1 98.88 90 HIS A N 1
ATOM 706 C CA . HIS A 1 90 ? -3.287 6.664 -6.254 1 98.88 90 HIS A CA 1
ATOM 707 C C . HIS A 1 90 ? -2.68 5.879 -5.094 1 98.88 90 HIS A C 1
ATOM 709 O O . HIS A 1 90 ? -2.938 4.684 -4.945 1 98.88 90 HIS A O 1
ATOM 715 N N . TRP A 1 91 ? -1.929 6.598 -4.277 1 98.94 91 TRP A N 1
ATOM 716 C CA . TRP A 1 91 ? -1.307 6.039 -3.082 1 98.94 91 TRP A CA 1
ATOM 717 C C . TRP A 1 91 ? -1.833 6.723 -1.824 1 98.94 91 TRP A C 1
ATOM 719 O O . TRP A 1 91 ? -1.942 7.949 -1.775 1 98.94 91 TRP A O 1
ATOM 729 N N . HIS A 1 92 ? -2.176 5.91 -0.86 1 98.88 92 HIS A N 1
ATOM 730 C CA . HIS A 1 92 ? -2.441 6.387 0.493 1 98.88 92 HIS A CA 1
ATOM 731 C C . HIS A 1 92 ? -1.152 6.516 1.296 1 98.88 92 HIS A C 1
ATOM 733 O O . HIS A 1 92 ? -0.318 5.609 1.288 1 98.88 92 HIS A O 1
ATOM 739 N N . VAL A 1 93 ? -0.964 7.613 1.927 1 98.94 93 VAL A N 1
ATOM 740 C CA . VAL A 1 93 ? 0.12 7.863 2.871 1 98.94 93 VAL A CA 1
ATOM 741 C C . VAL A 1 93 ? -0.457 8.242 4.23 1 98.94 93 VAL A C 1
ATOM 743 O O . VAL A 1 93 ? -0.923 9.375 4.422 1 98.94 93 VAL A O 1
ATOM 746 N N . ILE A 1 94 ? -0.417 7.332 5.188 1 98.94 94 ILE A N 1
ATOM 747 C CA . ILE A 1 94 ? -1.237 7.461 6.387 1 98.94 94 ILE A CA 1
ATOM 748 C C . ILE A 1 94 ? -0.346 7.449 7.629 1 98.94 94 ILE A C 1
ATOM 750 O O . ILE A 1 94 ? 0.291 6.438 7.93 1 98.94 94 ILE A O 1
ATOM 754 N N . PRO A 1 95 ? -0.269 8.531 8.391 1 98.94 95 PRO A N 1
ATOM 755 C CA . PRO A 1 95 ? 0.404 8.453 9.688 1 98.94 95 PRO A CA 1
ATOM 756 C C . PRO A 1 95 ? -0.328 7.543 10.672 1 98.94 95 PRO A C 1
ATOM 758 O O . PRO A 1 95 ? -1.544 7.664 10.844 1 98.94 95 PRO A O 1
ATOM 761 N N . ARG A 1 96 ? 0.388 6.637 11.305 1 98.88 96 ARG A N 1
ATOM 762 C CA . ARG A 1 96 ? -0.175 5.695 12.266 1 98.88 96 ARG A CA 1
ATOM 763 C C . ARG A 1 96 ? 0.409 5.914 13.656 1 98.88 96 ARG A C 1
ATOM 765 O O . ARG A 1 96 ? 1.623 6.062 13.805 1 98.88 96 ARG A O 1
ATOM 772 N N . PHE A 1 97 ? -0.434 5.977 14.586 1 98.75 97 PHE A N 1
ATOM 773 C CA . PHE A 1 97 ? -0.079 6.133 15.992 1 98.75 97 PHE A CA 1
ATOM 774 C C . PHE A 1 97 ? -0.514 4.918 16.797 1 98.75 97 PHE A C 1
ATOM 776 O O . PHE A 1 97 ? -1.584 4.355 16.562 1 98.75 97 PHE A O 1
ATOM 783 N N . SER A 1 98 ? 0.282 4.578 17.812 1 98.31 98 SER A N 1
ATOM 784 C CA . SER A 1 98 ? -0.02 3.4 18.625 1 98.31 98 SER A CA 1
ATOM 785 C C . SER A 1 98 ? -1.383 3.525 19.297 1 98.31 98 SER A C 1
ATOM 787 O O . SER A 1 98 ? -2.008 2.52 19.641 1 98.31 98 SER A O 1
ATOM 789 N N . ASN A 1 99 ? -1.825 4.762 19.406 1 98.44 99 ASN A N 1
ATOM 790 C CA . ASN A 1 99 ? -3.105 5.004 20.062 1 98.44 99 ASN A CA 1
ATOM 791 C C . ASN A 1 99 ? -4.164 5.469 19.062 1 98.44 99 ASN A C 1
ATOM 793 O O . ASN A 1 99 ? -5.145 6.113 19.453 1 98.44 99 ASN A O 1
ATOM 797 N N . ASP A 1 100 ? -3.926 5.293 17.766 1 98.62 100 ASP A N 1
ATOM 798 C CA . ASP A 1 100 ? -5.008 5.602 16.844 1 98.62 100 ASP A CA 1
ATOM 799 C C . ASP A 1 100 ? -6.094 4.531 16.875 1 98.62 100 ASP A C 1
ATOM 801 O O . ASP A 1 100 ? -5.973 3.543 17.609 1 98.62 100 ASP A O 1
ATOM 805 N N . ALA A 1 101 ? -7.133 4.66 16.188 1 98.56 101 ALA A N 1
ATOM 806 C CA . ALA A 1 101 ? -8.367 3.9 16.344 1 98.56 101 ALA A CA 1
ATOM 807 C C . ALA A 1 101 ? -8.164 2.434 15.984 1 98.56 101 ALA A C 1
ATOM 809 O O . ALA A 1 101 ? -8.852 1.555 16.5 1 98.56 101 ALA A O 1
ATOM 810 N N . HIS A 1 102 ? -7.133 2.109 15.125 1 98.62 102 HIS A N 1
ATOM 811 C CA . HIS A 1 102 ? -7.09 0.772 14.539 1 98.62 102 HIS A CA 1
ATOM 812 C C . HIS A 1 102 ? -5.758 0.087 14.828 1 98.62 102 HIS A C 1
ATOM 814 O O . HIS A 1 102 ? -5.637 -1.13 14.672 1 98.62 102 HIS A O 1
ATOM 820 N N . PHE A 1 103 ? -4.816 0.771 15.359 1 98.38 103 PHE A N 1
ATOM 821 C CA . PHE A 1 103 ? -3.488 0.213 15.586 1 98.38 103 PHE A CA 1
ATOM 822 C C . PHE A 1 103 ? -3.559 -0.988 16.516 1 98.38 103 PHE A C 1
ATOM 824 O O . PHE A 1 103 ? -4.289 -0.965 17.516 1 98.38 103 PHE A O 1
ATOM 831 N N . PRO A 1 104 ? -2.814 -2.078 16.188 1 98.25 104 PRO A N 1
ATOM 832 C CA . PRO A 1 104 ? -1.799 -2.227 15.141 1 98.25 104 PRO A CA 1
ATOM 833 C C . PRO A 1 104 ? -2.379 -2.734 13.82 1 98.25 104 PRO A C 1
ATOM 835 O O . PRO A 1 104 ? -1.632 -3.014 12.883 1 98.25 104 PRO A O 1
ATOM 838 N N . GLN A 1 105 ? -3.691 -2.848 13.68 1 98.19 105 GLN A N 1
ATOM 839 C CA . GLN A 1 105 ? -4.324 -3.244 12.43 1 98.19 105 GLN A CA 1
ATOM 840 C C . GLN A 1 105 ? -4.332 -2.09 11.43 1 98.19 105 GLN A C 1
ATOM 842 O O . GLN A 1 105 ? -4.145 -0.933 11.805 1 98.19 105 GLN A O 1
ATOM 847 N N . PRO A 1 106 ? -4.461 -2.447 10.133 1 98.12 106 PRO A N 1
ATOM 848 C CA . PRO A 1 106 ? -4.633 -1.356 9.172 1 98.12 106 PRO A CA 1
ATOM 849 C C . PRO A 1 106 ? -5.914 -0.558 9.406 1 98.12 106 PRO A C 1
ATOM 851 O O . PRO A 1 106 ? -6.809 -1.014 10.117 1 98.12 106 PRO A O 1
ATOM 854 N N . VAL A 1 107 ? -6.02 0.609 8.773 1 98.31 107 VAL A N 1
ATOM 855 C CA . VAL A 1 107 ? -7.082 1.566 9.07 1 98.31 107 VAL A CA 1
ATOM 856 C C . VAL A 1 107 ? -8.422 1.028 8.562 1 98.31 107 VAL A C 1
ATOM 858 O O . VAL A 1 107 ? -9.477 1.525 8.953 1 98.31 107 VAL A O 1
ATOM 861 N N . TRP A 1 108 ? -8.43 0.012 7.684 1 97.62 108 TRP A N 1
ATOM 862 C CA . TRP A 1 108 ? -9.656 -0.545 7.121 1 97.62 108 TRP A CA 1
ATOM 863 C C . TRP A 1 108 ? -10.18 -1.69 7.98 1 97.62 108 TRP A C 1
ATOM 865 O O . TRP A 1 108 ? -11.281 -2.195 7.754 1 97.62 108 TRP A O 1
ATOM 875 N N . ALA A 1 109 ? -9.383 -2.135 8.938 1 98.06 109 ALA A N 1
ATOM 876 C CA . ALA A 1 109 ? -9.742 -3.23 9.828 1 98.06 109 ALA A CA 1
ATOM 877 C C . ALA A 1 109 ? -10.758 -2.773 10.875 1 98.06 109 ALA A C 1
ATOM 879 O O . ALA A 1 109 ? -11.07 -1.584 10.969 1 98.06 109 ALA A O 1
ATOM 880 N N . PRO A 1 110 ? -11.312 -3.664 11.602 1 97.12 110 PRO A N 1
ATOM 881 C CA . PRO A 1 110 ? -12.219 -3.26 12.68 1 97.12 110 PRO A CA 1
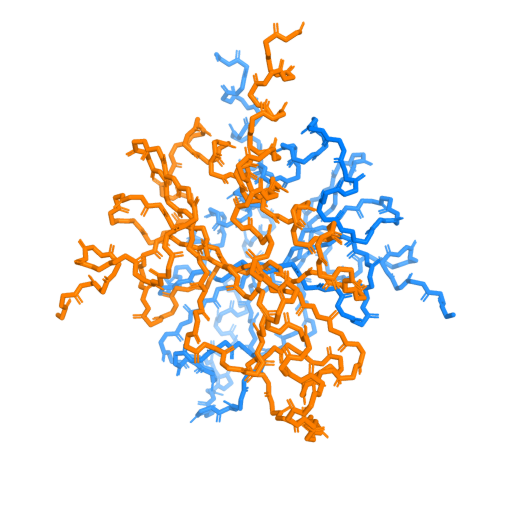ATOM 882 C C . PRO A 1 110 ? -11.539 -2.371 13.719 1 97.12 110 PRO A C 1
ATOM 884 O O . PRO A 1 110 ? -10.383 -2.6 14.07 1 97.12 110 PRO A O 1
ATOM 887 N N . ARG A 1 111 ? -12.289 -1.447 14.133 1 97.69 111 ARG A N 1
ATOM 888 C CA . ARG A 1 111 ? -11.812 -0.495 15.125 1 97.69 111 ARG A CA 1
ATOM 889 C C . ARG A 1 111 ? -11.398 -1.21 16.406 1 97.69 111 ARG A C 1
ATOM 891 O O . ARG A 1 111 ? -12.07 -2.143 16.859 1 97.69 111 ARG A O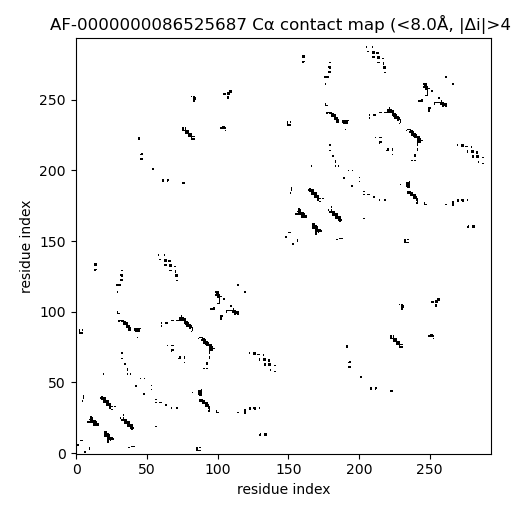 1
ATOM 898 N N . GLN A 1 112 ? -10.336 -0.709 17.016 1 97.81 112 GLN A N 1
ATOM 899 C CA . GLN A 1 112 ? -9.805 -1.317 18.234 1 97.81 112 GLN A CA 1
ATOM 900 C C . GLN A 1 112 ? -10.109 -0.458 19.453 1 97.81 112 GLN A C 1
ATOM 902 O O . GLN A 1 112 ? -10.203 -0.971 20.562 1 97.81 112 GLN A O 1
ATOM 907 N N . ARG A 1 113 ? -10.227 0.875 19.25 1 98.56 113 ARG A N 1
ATOM 908 C CA . ARG A 1 113 ? -10.414 1.802 20.359 1 98.56 113 ARG A CA 1
ATOM 909 C C . ARG A 1 113 ? -10.992 3.127 19.875 1 98.56 113 ARG A C 1
ATOM 911 O O . ARG A 1 113 ? -10.984 3.414 18.672 1 98.56 113 ARG A O 1
ATOM 918 N N . SER A 1 114 ? -11.516 3.859 20.812 1 97.75 114 SER A N 1
ATOM 919 C CA . SER A 1 114 ? -11.906 5.242 20.547 1 97.75 114 SER A CA 1
ATOM 920 C C . SER A 1 114 ? -10.727 6.191 20.75 1 97.75 114 SER A C 1
ATOM 922 O O . SER A 1 114 ? -9.805 5.891 21.516 1 97.75 114 SER A O 1
ATOM 924 N N . VAL A 1 115 ? -10.789 7.258 20.047 1 98 115 VAL A N 1
ATOM 925 C CA . VAL A 1 115 ? -9.789 8.312 20.188 1 98 115 VAL A CA 1
ATOM 926 C C . VAL A 1 115 ? -10.461 9.609 20.625 1 98 115 VAL A C 1
ATOM 928 O O . VAL A 1 115 ? -11.508 9.984 20.078 1 98 115 VAL A O 1
ATOM 931 N N . SER A 1 116 ? -9.867 10.32 21.562 1 97.62 116 SER A N 1
ATOM 932 C CA . SER A 1 116 ? -10.477 11.539 22.078 1 97.62 116 SER A CA 1
ATOM 933 C C . SER A 1 116 ? -10.5 12.633 21.016 1 97.62 116 SER A C 1
ATOM 935 O O . SER A 1 116 ? -9.57 12.75 20.203 1 97.62 116 SER A O 1
ATOM 937 N N . GLU A 1 117 ? -11.508 13.453 21.078 1 97.88 117 GLU A N 1
ATOM 938 C CA . GLU A 1 117 ? -11.625 14.578 20.156 1 97.88 117 GLU A CA 1
ATOM 939 C C . GLU A 1 117 ? -10.477 15.57 20.359 1 97.88 117 GLU A C 1
ATOM 941 O O . GLU A 1 117 ? -10.016 16.188 19.391 1 97.88 117 GLU A O 1
ATOM 946 N N . ALA A 1 118 ? -10.094 15.68 21.547 1 98.31 118 ALA A N 1
ATOM 947 C CA . ALA A 1 118 ? -8.984 16.594 21.844 1 98.31 118 ALA A CA 1
ATOM 948 C C . ALA A 1 118 ? -7.707 16.156 21.141 1 98.31 118 ALA A C 1
ATOM 950 O O . ALA A 1 118 ? -6.977 16.984 20.594 1 98.31 118 ALA A O 1
ATOM 951 N N . LEU A 1 119 ? -7.434 14.898 21.188 1 98.31 119 LEU A N 1
ATOM 952 C CA . LEU A 1 119 ? -6.254 14.352 20.531 1 98.31 119 LEU A CA 1
ATOM 953 C C . LEU A 1 119 ? -6.359 14.523 19.016 1 98.31 119 LEU A C 1
ATOM 955 O O . LEU A 1 119 ? -5.391 14.914 18.359 1 98.31 119 LEU A O 1
ATOM 959 N N . LEU A 1 120 ? -7.508 14.258 18.453 1 98.38 120 LEU A N 1
ATOM 960 C CA . LEU A 1 120 ? -7.723 14.398 17.016 1 98.38 120 LEU A CA 1
ATOM 961 C C . LEU A 1 120 ? -7.57 15.859 16.578 1 98.38 120 LEU A C 1
ATOM 963 O O . LEU A 1 120 ? -7.012 16.141 15.523 1 98.38 120 LEU A O 1
ATOM 967 N N . ARG A 1 121 ? -8.047 16.734 17.406 1 98 121 ARG A N 1
ATOM 968 C CA . ARG A 1 121 ? -7.914 18.156 17.109 1 98 121 ARG A CA 1
ATOM 969 C C . ARG A 1 121 ? -6.445 18.578 17.109 1 98 121 ARG A C 1
ATOM 971 O O . ARG A 1 121 ? -6.023 19.375 16.266 1 98 121 ARG A O 1
ATOM 978 N N . SER A 1 122 ? -5.77 18.109 18.062 1 98.31 122 SER A N 1
ATOM 979 C CA . SER A 1 122 ? -4.344 18.406 18.125 1 98.31 122 SER A CA 1
ATOM 980 C C . SER A 1 122 ? -3.621 17.891 16.891 1 98.31 122 SER A C 1
ATOM 982 O O . SER A 1 122 ? -2.791 18.609 16.312 1 98.31 122 SER A O 1
ATOM 984 N N . ARG A 1 123 ? -3.891 16.703 16.422 1 98.62 123 ARG A N 1
ATOM 985 C CA . ARG A 1 123 ? -3.277 16.125 15.234 1 98.62 123 ARG A CA 1
ATOM 986 C C . ARG A 1 123 ? -3.703 16.891 13.977 1 98.62 123 ARG A C 1
ATOM 988 O O . ARG A 1 123 ? -2.91 17.047 13.047 1 98.62 123 ARG A O 1
ATOM 995 N N . ALA A 1 124 ? -4.957 17.312 13.984 1 98.25 124 ALA A N 1
ATOM 996 C CA . ALA A 1 124 ? -5.434 18.094 12.852 1 98.25 124 ALA A CA 1
ATOM 997 C C . ALA A 1 124 ? -4.676 19.422 12.75 1 98.25 124 ALA A C 1
ATOM 999 O O . ALA A 1 124 ? -4.363 19.875 11.648 1 98.25 124 ALA A O 1
ATOM 1000 N N . ALA A 1 125 ? -4.449 19.984 13.906 1 98.19 125 ALA A N 1
ATOM 1001 C CA . ALA A 1 125 ? -3.67 21.219 13.922 1 98.19 125 ALA A CA 1
ATOM 1002 C C . ALA A 1 125 ? -2.262 20.984 13.391 1 98.19 125 ALA A C 1
ATOM 1004 O O . ALA A 1 125 ? -1.737 21.797 12.625 1 98.19 125 ALA A O 1
ATOM 1005 N N . GLN A 1 126 ? -1.66 19.953 13.758 1 98.38 126 GLN A N 1
ATOM 1006 C CA . GLN A 1 126 ? -0.344 19.578 13.242 1 98.38 126 GLN A CA 1
ATOM 1007 C C . GLN A 1 126 ? -0.383 19.359 11.734 1 98.38 126 GLN A C 1
ATOM 1009 O O . GLN A 1 126 ? 0.523 19.781 11.016 1 98.38 126 GLN A O 1
ATOM 1014 N N . ALA A 1 127 ? -1.412 18.719 11.297 1 98.62 127 ALA A N 1
ATOM 1015 C CA . ALA A 1 127 ? -1.55 18.359 9.891 1 98.62 127 ALA A CA 1
ATOM 1016 C C . ALA A 1 127 ? -1.607 19.594 9.008 1 98.62 127 ALA A C 1
ATOM 1018 O O . ALA A 1 127 ? -1.32 19.531 7.809 1 98.62 127 ALA A O 1
ATOM 1019 N N . SER A 1 128 ? -1.987 20.734 9.602 1 97.81 128 SER A N 1
ATOM 1020 C CA . SER A 1 128 ? -2.072 21.969 8.836 1 97.81 128 SER A CA 1
ATOM 1021 C C . SER A 1 128 ? -0.7 22.391 8.32 1 97.81 128 SER A C 1
ATOM 1023 O O . SER A 1 128 ? -0.602 23.172 7.371 1 97.81 128 SER A O 1
ATOM 1025 N N . LEU A 1 129 ? 0.353 21.844 8.898 1 98.56 129 LEU A N 1
ATOM 1026 C CA . LEU A 1 129 ? 1.719 22.188 8.523 1 98.56 129 LEU A CA 1
ATOM 1027 C C . LEU A 1 129 ? 2.186 21.359 7.336 1 98.56 129 LEU A C 1
ATOM 1029 O O . LEU A 1 129 ? 3.26 21.594 6.781 1 98.56 129 LEU A O 1
ATOM 1033 N N . LEU A 1 130 ? 1.374 20.422 6.91 1 98.81 130 LEU A N 1
ATOM 1034 C CA . LEU A 1 130 ? 1.778 19.5 5.855 1 98.81 130 LEU A CA 1
ATOM 1035 C C . LEU A 1 130 ? 1.892 20.219 4.516 1 98.81 130 LEU A C 1
ATOM 1037 O O . LEU A 1 130 ? 2.684 19.828 3.658 1 98.81 130 LEU A O 1
ATOM 1041 N N . HIS A 1 131 ? 1.141 21.281 4.352 1 98.06 131 HIS A N 1
ATOM 1042 C CA . HIS A 1 131 ? 1.211 22.016 3.098 1 98.06 131 HIS A CA 1
ATOM 1043 C C . HIS A 1 131 ? 2.639 22.453 2.797 1 98.06 131 HIS A C 1
ATOM 1045 O O . HIS A 1 131 ? 3.18 22.141 1.735 1 98.06 131 HIS A O 1
ATOM 1051 N N . ASN A 1 132 ? 3.271 23.109 3.744 1 98.38 132 ASN A N 1
ATOM 1052 C CA . ASN A 1 132 ? 4.637 23.578 3.561 1 98.38 132 ASN A CA 1
ATOM 1053 C C . ASN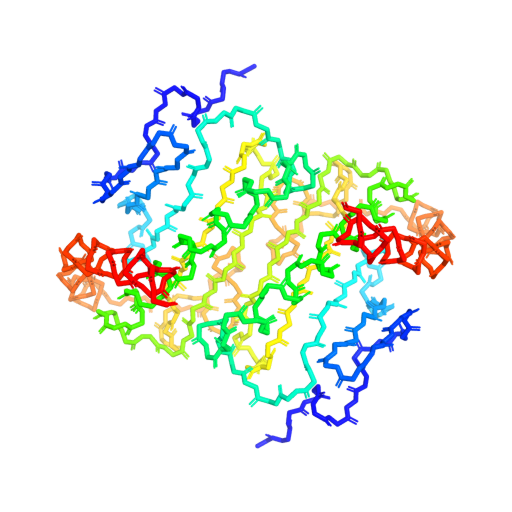 A 1 132 ? 5.633 22.438 3.531 1 98.38 132 ASN A C 1
ATOM 1055 O O . ASN A 1 132 ? 6.566 22.422 2.727 1 98.38 132 ASN A O 1
ATOM 1059 N N . ALA A 1 133 ? 5.434 21.5 4.379 1 98.81 133 ALA A N 1
ATOM 1060 C CA . ALA A 1 133 ? 6.379 20.391 4.496 1 98.81 133 ALA A CA 1
ATOM 1061 C C . ALA A 1 133 ? 6.434 19.578 3.205 1 98.81 133 ALA A C 1
ATOM 1063 O O . ALA A 1 133 ? 7.516 19.172 2.762 1 98.81 133 ALA A O 1
ATOM 1064 N N . VAL A 1 134 ? 5.262 19.297 2.629 1 98.75 134 VAL A N 1
ATOM 1065 C CA . VAL A 1 134 ? 5.199 18.531 1.388 1 98.75 134 VAL A CA 1
ATOM 1066 C C . VAL A 1 134 ? 5.93 19.297 0.279 1 98.75 134 VAL A C 1
ATOM 1068 O O . VAL A 1 134 ? 6.742 18.703 -0.447 1 98.75 134 VAL A O 1
ATOM 1071 N N . ARG A 1 135 ? 5.699 20.547 0.163 1 98.12 135 ARG A N 1
ATOM 1072 C CA . ARG A 1 135 ? 6.359 21.359 -0.85 1 98.12 135 ARG A CA 1
ATOM 1073 C C . ARG A 1 135 ? 7.871 21.359 -0.658 1 98.12 135 ARG A C 1
ATOM 1075 O O . ARG A 1 135 ? 8.625 21.219 -1.624 1 98.12 135 ARG A O 1
ATOM 1082 N N . GLU A 1 136 ? 8.289 21.516 0.577 1 98.31 136 GLU A N 1
ATOM 1083 C CA . GLU A 1 136 ? 9.719 21.547 0.889 1 98.31 136 GLU A CA 1
ATOM 1084 C C . GLU A 1 136 ? 10.383 20.203 0.551 1 98.31 136 GLU A C 1
ATOM 1086 O O . GLU A 1 136 ? 11.469 20.188 -0.031 1 98.31 136 GLU A O 1
ATOM 1091 N N . GLU A 1 137 ? 9.742 19.125 0.919 1 98.06 137 GLU A N 1
ATOM 1092 C CA . GLU A 1 137 ? 10.312 17.812 0.663 1 98.06 137 GLU A CA 1
ATOM 1093 C C . GLU A 1 137 ? 10.375 17.516 -0.833 1 98.06 137 GLU A C 1
ATOM 1095 O O . GLU A 1 137 ? 11.336 16.906 -1.31 1 98.06 137 GLU A O 1
ATOM 1100 N N . ILE A 1 138 ? 9.375 17.922 -1.585 1 97 138 ILE A N 1
ATOM 1101 C CA . ILE A 1 138 ? 9.367 17.719 -3.029 1 97 138 ILE A CA 1
ATOM 1102 C C . ILE A 1 138 ? 10.477 18.547 -3.674 1 97 138 ILE A C 1
ATOM 1104 O O . ILE A 1 138 ? 11.164 18.078 -4.586 1 97 138 ILE A O 1
ATOM 1108 N N . GLN A 1 139 ? 10.625 19.75 -3.209 1 95.25 139 GLN A N 1
ATOM 1109 C CA . GLN A 1 139 ? 11.703 20.594 -3.709 1 95.25 139 GLN A CA 1
ATOM 1110 C C . GLN A 1 139 ? 13.07 19.969 -3.439 1 95.25 139 GLN A C 1
ATOM 1112 O O . GLN A 1 139 ? 13.961 20.016 -4.289 1 95.25 139 GLN A O 1
ATOM 1117 N N . ARG A 1 140 ? 13.266 19.391 -2.352 1 92.88 140 ARG A N 1
ATOM 1118 C CA . ARG A 1 140 ? 14.523 18.75 -1.988 1 92.88 140 ARG A CA 1
ATOM 1119 C C . ARG A 1 140 ? 14.828 17.578 -2.922 1 92.88 140 ARG A C 1
ATOM 1121 O O . ARG A 1 140 ? 15.984 17.359 -3.287 1 92.88 140 ARG A O 1
ATOM 1128 N N . MET A 1 141 ? 13.836 16.859 -3.219 1 85.81 141 MET A N 1
ATOM 1129 C CA . MET A 1 141 ? 13.992 15.727 -4.121 1 85.81 141 MET A CA 1
ATOM 1130 C C . MET A 1 141 ? 14.461 16.188 -5.5 1 85.81 141 MET A C 1
ATOM 1132 O O . MET A 1 141 ? 15.289 15.531 -6.133 1 85.81 141 MET A O 1
ATOM 1136 N N . THR A 1 142 ? 13.922 17.25 -5.938 1 82.19 142 THR A N 1
ATOM 1137 C CA . THR A 1 142 ? 14.242 17.781 -7.258 1 82.19 142 THR A CA 1
ATOM 1138 C C . THR A 1 142 ? 15.672 18.328 -7.289 1 82.19 142 THR A C 1
ATOM 1140 O O . THR A 1 142 ? 16.391 18.141 -8.281 1 82.19 142 THR A O 1
ATOM 1143 N N . ASP A 1 143 ? 16.094 18.875 -6.211 1 83.06 143 ASP A N 1
ATOM 1144 C CA . ASP A 1 143 ? 17.438 19.438 -6.113 1 83.06 143 ASP A CA 1
ATOM 1145 C C . ASP A 1 143 ? 18.5 18.344 -6.062 1 83.06 143 ASP A C 1
ATOM 1147 O O . ASP A 1 143 ? 19.594 18.5 -6.602 1 83.06 143 ASP A O 1
ATOM 1151 N N . SER A 1 144 ? 18.203 17.25 -5.445 1 71.81 144 SER A N 1
ATOM 1152 C CA . SER A 1 144 ? 19.156 16.156 -5.301 1 71.81 144 SER A CA 1
ATOM 1153 C C . SER A 1 144 ? 19.375 15.438 -6.633 1 71.81 144 SER A C 1
ATOM 1155 O O . SER A 1 144 ? 20.453 14.875 -6.867 1 71.81 144 SER A O 1
ATOM 1157 N N . ARG A 1 145 ? 18.453 15.391 -7.465 1 66.94 145 ARG A N 1
ATOM 1158 C CA . ARG A 1 145 ? 18.562 14.758 -8.773 1 66.94 145 ARG A CA 1
ATOM 1159 C C . ARG A 1 145 ? 19.484 15.562 -9.695 1 66.94 145 ARG A C 1
ATOM 1161 O O . ARG A 1 145 ? 19.984 15.047 -10.695 1 66.94 145 ARG A O 1
ATOM 1168 N N . GLN A 1 146 ? 19.562 16.891 -9.344 1 57.59 146 GLN A N 1
ATOM 1169 C CA . GLN A 1 146 ? 20.359 17.797 -10.164 1 57.59 146 GLN A CA 1
ATOM 1170 C C . GLN A 1 146 ? 21.828 17.781 -9.742 1 57.59 146 GLN A C 1
ATOM 1172 O O . GLN A 1 146 ? 22.688 18.297 -10.461 1 57.59 146 GLN A O 1
ATOM 1177 N N . LEU A 1 147 ? 22.078 17.156 -8.656 1 50.94 147 LEU A N 1
ATOM 1178 C CA . LEU A 1 147 ? 23.484 17.062 -8.234 1 50.94 147 LEU A CA 1
ATOM 1179 C C . LEU A 1 147 ? 24.094 15.75 -8.688 1 50.94 147 LEU A C 1
ATOM 1181 O O . LEU A 1 147 ? 23.438 14.703 -8.641 1 50.94 147 LEU A O 1
ATOM 1185 N N . MET B 1 1 ? 11.641 -8.078 21.062 1 58.94 1 MET B N 1
ATOM 1186 C CA . MET B 1 1 ? 11.086 -9.164 20.266 1 58.94 1 MET B CA 1
ATOM 1187 C C . MET B 1 1 ? 11.773 -9.258 18.906 1 58.94 1 MET B C 1
ATOM 1189 O O . MET B 1 1 ? 12.102 -8.234 18.312 1 58.94 1 MET B O 1
ATOM 1193 N N . GLU B 1 2 ? 12.305 -10.422 18.5 1 87.44 2 GLU B N 1
ATOM 1194 C CA . GLU B 1 2 ? 13.109 -10.633 17.297 1 87.44 2 GLU B CA 1
ATOM 1195 C C . GLU B 1 2 ? 12.281 -10.438 16.031 1 87.44 2 GLU B C 1
ATOM 1197 O O . GLU B 1 2 ? 11.078 -10.703 16.031 1 87.44 2 GLU B O 1
ATOM 1202 N N . CYS B 1 3 ? 12.633 -9.727 15.039 1 94.81 3 CYS B N 1
ATOM 1203 C CA . CYS B 1 3 ? 11.953 -9.422 13.781 1 94.81 3 CYS B CA 1
ATOM 1204 C C . CYS B 1 3 ? 11.867 -10.656 12.898 1 94.81 3 CYS B C 1
ATOM 1206 O O . CYS B 1 3 ? 12.891 -11.211 12.492 1 94.81 3 CYS B O 1
ATOM 1208 N N . VAL B 1 4 ? 10.711 -11.148 12.609 1 96.19 4 VAL B N 1
ATOM 1209 C CA . VAL B 1 4 ? 10.453 -12.391 11.891 1 96.19 4 VAL B CA 1
ATOM 1210 C C . VAL B 1 4 ? 11.141 -12.344 10.531 1 96.19 4 VAL B C 1
ATOM 1212 O O . VAL B 1 4 ? 11.656 -13.359 10.055 1 96.19 4 VAL B O 1
ATOM 1215 N N . PHE B 1 5 ? 11.219 -11.188 9.859 1 97 5 PHE B N 1
ATOM 1216 C CA . PHE B 1 5 ? 11.773 -11.102 8.516 1 97 5 PHE B CA 1
ATOM 1217 C C . PHE B 1 5 ? 13.297 -11.008 8.562 1 97 5 PHE B C 1
ATOM 1219 O O . PHE B 1 5 ? 13.961 -11.18 7.539 1 97 5 PHE B O 1
ATOM 1226 N N . CYS B 1 6 ? 13.836 -10.695 9.719 1 96.88 6 CYS B N 1
ATOM 1227 C CA . CYS B 1 6 ? 15.289 -10.789 9.875 1 96.88 6 CYS B CA 1
ATOM 1228 C C . CYS B 1 6 ? 15.727 -12.234 10.039 1 96.88 6 CYS B C 1
ATOM 1230 O O . CYS B 1 6 ? 16.875 -12.578 9.727 1 96.88 6 CYS B O 1
ATOM 1232 N N . ARG B 1 7 ? 14.766 -13.062 10.438 1 95.44 7 ARG B N 1
ATOM 1233 C CA . ARG B 1 7 ? 15.164 -14.398 10.867 1 95.44 7 ARG B CA 1
ATOM 1234 C C . ARG B 1 7 ? 14.664 -15.461 9.891 1 95.44 7 ARG B C 1
ATOM 1236 O O . ARG B 1 7 ? 15.258 -16.531 9.781 1 95.44 7 ARG B O 1
ATOM 1243 N N . GLU B 1 8 ? 13.516 -15.141 9.273 1 95.75 8 GLU B N 1
ATOM 1244 C CA . GLU B 1 8 ? 12.852 -16.125 8.422 1 95.75 8 GLU B CA 1
ATOM 1245 C C . GLU B 1 8 ? 12.602 -15.562 7.027 1 95.75 8 GLU B C 1
ATOM 1247 O O . GLU B 1 8 ? 12.648 -14.352 6.82 1 95.75 8 GLU B O 1
ATOM 1252 N N . ASP B 1 9 ? 12.352 -16.422 6.125 1 96.44 9 ASP B N 1
ATOM 1253 C CA . ASP B 1 9 ? 12.117 -16.016 4.742 1 96.44 9 ASP B CA 1
ATOM 1254 C C . ASP B 1 9 ? 10.781 -15.297 4.594 1 96.44 9 ASP B C 1
ATOM 1256 O O . ASP B 1 9 ? 10.648 -14.367 3.795 1 96.44 9 ASP B O 1
ATOM 1260 N N . GLY B 1 10 ? 9.805 -15.727 5.426 1 96.56 10 GLY B N 1
ATOM 1261 C CA . GLY B 1 10 ? 8.5 -15.094 5.367 1 96.56 10 GLY B CA 1
ATOM 1262 C C . GLY B 1 10 ? 7.543 -15.789 4.422 1 96.56 10 GLY B C 1
ATOM 1263 O O . GLY B 1 10 ? 6.422 -15.32 4.207 1 96.56 10 GLY B O 1
ATOM 1264 N N . GLY B 1 11 ? 7.902 -16.906 3.746 1 97.75 11 GLY B N 1
ATOM 1265 C CA . GLY B 1 11 ? 7.141 -17.688 2.783 1 97.75 11 GLY B CA 1
ATOM 1266 C C . GLY B 1 11 ? 8.016 -18.5 1.855 1 97.75 11 GLY B C 1
ATOM 1267 O O . GLY B 1 11 ? 9.188 -18.75 2.15 1 97.75 11 GLY B O 1
ATOM 1268 N N . GLU B 1 12 ? 7.363 -19 0.812 1 98.19 12 GLU B N 1
ATOM 1269 C CA . GLU B 1 12 ? 8.117 -19.719 -0.214 1 98.19 12 GLU B CA 1
ATOM 1270 C C . GLU B 1 12 ? 8.883 -18.75 -1.112 1 98.19 12 GLU B C 1
ATOM 1272 O O . GLU B 1 12 ? 8.281 -17.938 -1.812 1 98.19 12 GLU B O 1
ATOM 1277 N N . VAL B 1 13 ? 10.18 -18.875 -1.123 1 98.69 13 VAL B N 1
ATOM 1278 C CA . VAL B 1 13 ? 11.008 -17.938 -1.878 1 98.69 13 VAL B CA 1
ATOM 1279 C C . VAL B 1 13 ? 10.844 -18.203 -3.375 1 98.69 13 VAL B C 1
ATOM 1281 O O . VAL B 1 13 ? 11.07 -19.312 -3.852 1 98.69 13 VAL B O 1
ATOM 1284 N N . LEU B 1 14 ? 10.477 -17.203 -4.059 1 98.75 14 LEU B N 1
ATOM 1285 C CA . LEU B 1 14 ? 10.328 -17.266 -5.508 1 98.75 14 LEU B CA 1
ATOM 1286 C C . LEU B 1 14 ? 11.586 -16.75 -6.207 1 98.75 14 LEU B C 1
ATOM 1288 O O . LEU B 1 14 ? 11.938 -17.219 -7.289 1 98.75 14 LEU B O 1
ATOM 1292 N N . TRP B 1 15 ? 12.219 -15.742 -5.688 1 98.56 15 TRP B N 1
ATOM 1293 C CA . TRP B 1 15 ? 13.391 -15.062 -6.23 1 98.56 15 TRP B CA 1
ATOM 1294 C C . TRP B 1 15 ? 14.094 -14.25 -5.152 1 98.56 15 TRP B C 1
ATOM 1296 O O . TRP B 1 15 ? 13.461 -13.781 -4.203 1 98.56 15 TRP B O 1
ATOM 1306 N N . GLN B 1 16 ? 15.359 -14.133 -5.301 1 98.38 16 GLN B N 1
ATOM 1307 C CA . GLN B 1 16 ? 16.078 -13.234 -4.402 1 98.38 16 GLN B CA 1
ATOM 1308 C C . GLN B 1 16 ? 17.375 -12.734 -5.035 1 98.38 16 GLN B C 1
ATOM 1310 O O . GLN B 1 16 ? 17.938 -13.406 -5.902 1 98.38 16 GLN B O 1
ATOM 1315 N N . ASP B 1 17 ? 17.781 -11.57 -4.734 1 97.62 17 ASP B N 1
ATOM 1316 C CA . ASP B 1 17 ? 19.141 -11.094 -4.949 1 97.62 17 ASP B CA 1
ATOM 1317 C C . ASP B 1 17 ? 19.766 -10.625 -3.643 1 97.62 17 ASP B C 1
ATOM 1319 O O . ASP B 1 17 ? 19.375 -11.055 -2.562 1 97.62 17 ASP B O 1
ATOM 1323 N N . ASP B 1 18 ? 20.797 -9.805 -3.684 1 97.38 18 ASP B N 1
ATOM 1324 C CA . ASP B 1 18 ? 21.547 -9.438 -2.494 1 97.38 18 ASP B CA 1
ATOM 1325 C C . ASP B 1 18 ? 20.719 -8.531 -1.576 1 97.38 18 ASP B C 1
ATOM 1327 O O . ASP B 1 18 ? 20.953 -8.5 -0.365 1 97.38 18 ASP B O 1
ATOM 1331 N N . ALA B 1 19 ? 19.703 -7.848 -2.131 1 97.81 19 ALA B N 1
ATOM 1332 C CA . ALA B 1 19 ? 19.047 -6.781 -1.376 1 97.81 19 ALA B CA 1
ATOM 1333 C C . ALA B 1 19 ? 17.609 -7.141 -1.05 1 97.81 19 ALA B C 1
ATOM 1335 O O . ALA B 1 19 ? 17.047 -6.648 -0.068 1 97.81 19 ALA B O 1
ATOM 1336 N N . VAL B 1 20 ? 16.984 -7.988 -1.907 1 98.31 20 VAL B N 1
ATOM 1337 C CA . VAL B 1 20 ? 15.531 -8.18 -1.855 1 98.31 20 VAL B CA 1
ATOM 1338 C C . VAL B 1 20 ? 15.195 -9.648 -2.068 1 98.31 20 VAL B C 1
ATOM 1340 O O . VAL B 1 20 ? 15.875 -10.344 -2.826 1 98.31 20 VAL B O 1
ATOM 1343 N N . ARG B 1 21 ? 14.188 -10.086 -1.349 1 98.75 21 ARG B N 1
ATOM 1344 C CA . ARG B 1 21 ? 13.617 -11.383 -1.693 1 98.75 21 ARG B CA 1
ATOM 1345 C C . ARG B 1 21 ? 12.117 -11.273 -1.94 1 98.75 21 ARG B C 1
ATOM 1347 O O . ARG B 1 21 ? 11.438 -10.461 -1.309 1 98.75 21 ARG B O 1
ATOM 1354 N N . VAL B 1 22 ? 11.625 -12.07 -2.867 1 98.88 22 VAL B N 1
ATOM 1355 C CA . VAL B 1 22 ? 10.211 -12.219 -3.191 1 98.88 22 VAL B CA 1
ATOM 1356 C C . VAL B 1 22 ? 9.703 -13.57 -2.691 1 98.88 22 VAL B C 1
ATOM 1358 O O . VAL B 1 22 ? 10.297 -14.609 -2.99 1 98.88 22 VAL B O 1
ATOM 1361 N N . VAL B 1 23 ? 8.648 -13.555 -1.948 1 98.88 23 VAL B N 1
ATOM 1362 C CA . VAL B 1 23 ? 8.141 -14.82 -1.435 1 98.88 23 VAL B CA 1
ATOM 1363 C C . VAL B 1 23 ? 6.648 -14.945 -1.757 1 98.88 23 VAL B C 1
ATOM 1365 O O . VAL B 1 23 ? 5.953 -13.938 -1.889 1 98.88 23 VAL B O 1
ATOM 1368 N N . LEU B 1 24 ? 6.184 -16.125 -1.965 1 98.81 24 LEU B N 1
ATOM 1369 C CA . LEU B 1 24 ? 4.762 -16.469 -1.947 1 98.81 24 LEU B CA 1
ATOM 1370 C C . LEU B 1 24 ? 4.281 -16.703 -0.522 1 98.81 24 LEU B C 1
ATOM 1372 O O . LEU B 1 24 ? 4.855 -17.531 0.2 1 98.81 24 LEU B O 1
ATOM 1376 N N . ALA B 1 25 ? 3.279 -15.961 -0.121 1 98 25 ALA B N 1
ATOM 1377 C CA . ALA B 1 25 ? 2.723 -16.125 1.219 1 98 25 ALA B CA 1
ATOM 1378 C C . ALA B 1 25 ? 1.749 -17.297 1.271 1 98 25 ALA B C 1
ATOM 1380 O O . ALA B 1 25 ? 0.537 -17.109 1.383 1 98 25 ALA B O 1
ATOM 1381 N N . THR B 1 26 ? 2.234 -18.469 1.438 1 94.88 26 THR B N 1
ATOM 1382 C CA . THR B 1 26 ? 1.451 -19.688 1.313 1 94.88 26 THR B CA 1
ATOM 1383 C C . THR B 1 26 ? 0.514 -19.859 2.506 1 94.88 26 THR B C 1
ATOM 1385 O O . THR B 1 26 ? -0.449 -20.625 2.443 1 94.88 26 THR B O 1
ATOM 1388 N N . GLY B 1 27 ? 0.775 -19.172 3.592 1 94.56 27 GLY B N 1
ATOM 1389 C CA . GLY B 1 27 ? -0.098 -19.203 4.754 1 94.56 27 GLY B CA 1
ATOM 1390 C C . GLY B 1 27 ? -1.386 -18.438 4.562 1 94.56 27 GLY B C 1
ATOM 1391 O O . GLY B 1 27 ? -2.334 -18.594 5.336 1 94.56 27 GLY B O 1
ATOM 1392 N N . GLU B 1 28 ? -1.375 -17.594 3.592 1 95.94 28 GLU B N 1
ATOM 1393 C CA . GLU B 1 28 ? -2.584 -16.828 3.279 1 95.94 28 GLU B CA 1
ATOM 1394 C C . GLU B 1 28 ? -3.529 -17.641 2.398 1 95.94 28 GLU B C 1
ATOM 1396 O O . GLU B 1 28 ? -3.717 -17.328 1.223 1 95.94 28 GLU B O 1
ATOM 1401 N N . HIS B 1 29 ? -4.223 -18.562 2.967 1 94.69 29 HIS B N 1
ATOM 1402 C CA . HIS B 1 29 ? -4.973 -19.594 2.258 1 94.69 29 HIS B CA 1
ATOM 1403 C C . HIS B 1 29 ? -6.098 -18.984 1.426 1 94.69 29 HIS B C 1
ATOM 1405 O O . HIS B 1 29 ? -6.469 -19.531 0.383 1 94.69 29 HIS B O 1
ATOM 1411 N N . GLU B 1 30 ? -6.625 -17.891 1.88 1 97.19 30 GLU B N 1
ATOM 1412 C CA . GLU B 1 30 ? -7.77 -17.297 1.192 1 97.19 30 GLU B CA 1
ATOM 1413 C C . GLU B 1 30 ? -7.32 -16.422 0.03 1 97.19 30 GLU B C 1
ATOM 1415 O O . GLU B 1 30 ? -8.148 -15.938 -0.745 1 97.19 30 GLU B O 1
ATOM 1420 N N . TYR B 1 31 ? -6.031 -16.266 -0.103 1 98.38 31 TYR B N 1
ATOM 1421 C CA . TYR B 1 31 ? -5.5 -15.375 -1.125 1 98.38 31 TYR B CA 1
ATOM 1422 C C . TYR B 1 31 ? -4.328 -16.016 -1.858 1 98.38 31 TYR B C 1
ATOM 1424 O O . TYR B 1 31 ? -3.205 -15.516 -1.812 1 98.38 31 TYR B O 1
ATOM 1432 N N . PRO B 1 32 ? -4.645 -17.141 -2.637 1 98.44 32 PRO B N 1
ATOM 1433 C CA . PRO B 1 32 ? -3.576 -17.688 -3.471 1 98.44 32 PRO B CA 1
ATOM 1434 C C . PRO B 1 32 ? -2.967 -16.656 -4.414 1 98.44 32 PRO B C 1
ATOM 1436 O O . PRO B 1 32 ? -3.695 -15.867 -5.02 1 98.44 32 PRO B O 1
ATOM 1439 N N . GLY B 1 33 ? -1.648 -16.641 -4.438 1 98.81 33 GLY B N 1
ATOM 1440 C CA . GLY B 1 33 ? -0.958 -15.68 -5.281 1 98.81 33 GLY B CA 1
ATOM 1441 C C . GLY B 1 33 ? -0.494 -14.445 -4.527 1 98.81 33 GLY B C 1
ATOM 1442 O O . GLY B 1 33 ? 0.135 -13.562 -5.105 1 98.81 33 GLY B O 1
ATOM 1443 N N . PHE B 1 34 ? -0.795 -14.391 -3.172 1 98.88 34 PHE B N 1
ATOM 1444 C CA . PHE B 1 34 ? -0.313 -13.328 -2.297 1 98.88 34 PHE B CA 1
ATOM 1445 C C . PHE B 1 34 ? 1.206 -13.375 -2.18 1 98.88 34 PHE B C 1
ATOM 1447 O O . PHE B 1 34 ? 1.765 -14.328 -1.636 1 98.88 34 PHE B O 1
ATOM 1454 N N . CYS B 1 35 ? 1.848 -12.328 -2.689 1 98.94 35 CYS B N 1
ATOM 1455 C CA . CYS B 1 35 ? 3.303 -12.258 -2.613 1 98.94 35 CYS B CA 1
ATOM 1456 C C . CYS B 1 35 ? 3.746 -11.148 -1.671 1 98.94 35 CYS B C 1
ATOM 1458 O O . CYS B 1 35 ? 2.973 -10.234 -1.376 1 98.94 35 CYS B O 1
ATOM 1460 N N . ARG B 1 36 ? 4.922 -11.297 -1.188 1 98.88 36 ARG B N 1
ATOM 1461 C CA . ARG B 1 36 ? 5.621 -10.242 -0.465 1 98.88 36 ARG B CA 1
ATOM 1462 C C . ARG B 1 36 ? 6.977 -9.945 -1.1 1 98.88 36 ARG B C 1
ATOM 1464 O O . ARG B 1 36 ? 7.676 -10.867 -1.536 1 98.88 36 ARG B O 1
ATOM 1471 N N . VAL B 1 37 ? 7.301 -8.727 -1.241 1 98.94 37 VAL B N 1
ATOM 1472 C CA . VAL B 1 37 ? 8.633 -8.25 -1.596 1 98.94 37 VAL B CA 1
ATOM 1473 C C . VAL B 1 37 ? 9.328 -7.672 -0.362 1 98.94 37 VAL B C 1
ATOM 1475 O O . VAL B 1 37 ? 8.938 -6.613 0.135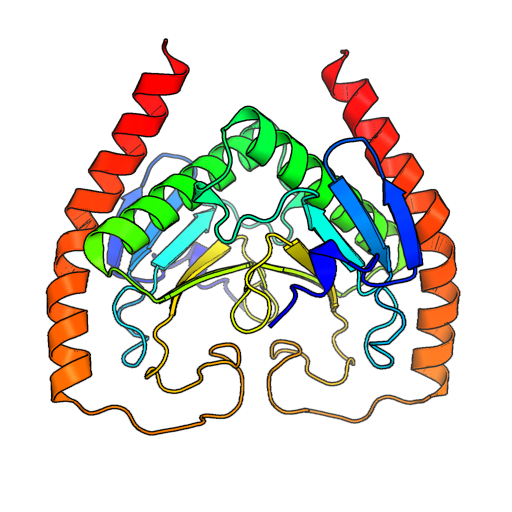 1 98.94 37 VAL B O 1
ATOM 1478 N N . ILE B 1 38 ? 10.391 -8.312 0.108 1 98.88 38 ILE B N 1
ATOM 1479 C CA . ILE B 1 38 ? 10.945 -8.039 1.433 1 98.88 38 ILE B CA 1
ATOM 1480 C C . ILE B 1 38 ? 12.383 -7.547 1.305 1 98.88 38 ILE B C 1
ATOM 1482 O O . ILE B 1 38 ? 13.227 -8.227 0.714 1 98.88 38 ILE B O 1
ATOM 1486 N N . TRP B 1 39 ? 12.625 -6.348 1.794 1 98.81 39 TRP B N 1
ATOM 1487 C CA . TRP B 1 39 ? 13.984 -5.816 1.847 1 98.81 39 TRP B CA 1
ATOM 1488 C C . TRP B 1 39 ? 14.844 -6.617 2.814 1 98.81 39 TRP B C 1
ATOM 1490 O O . TRP B 1 39 ? 14.367 -7.059 3.863 1 98.81 39 TRP B O 1
ATOM 1500 N N . GLY B 1 40 ? 16.078 -6.797 2.549 1 98.12 40 GLY B N 1
ATOM 1501 C CA . GLY B 1 40 ? 16.953 -7.664 3.326 1 98.12 40 GLY B CA 1
ATOM 1502 C C . GLY B 1 40 ? 17.312 -7.08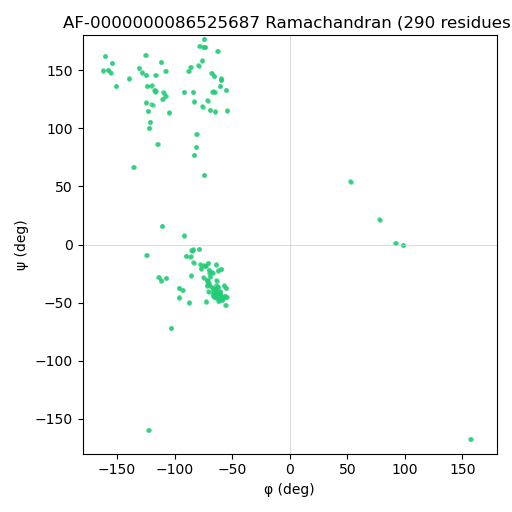6 4.68 1 98.12 40 GLY B C 1
ATOM 1503 O O . GLY B 1 40 ? 17.266 -7.785 5.695 1 98.12 40 GLY B O 1
ATOM 1504 N N . ALA B 1 41 ? 17.734 -5.867 4.73 1 97.44 41 ALA B N 1
ATOM 1505 C CA . ALA B 1 41 ? 18.125 -5.227 5.98 1 97.44 41 ALA B CA 1
ATOM 1506 C C . ALA B 1 41 ? 16.906 -4.781 6.773 1 97.44 41 ALA B C 1
ATOM 1508 O O . ALA B 1 41 ? 15.859 -4.477 6.195 1 97.44 41 ALA B O 1
ATOM 1509 N N . HIS B 1 42 ? 17.078 -4.703 8.086 1 97.81 42 HIS B N 1
ATOM 1510 C CA . HIS B 1 42 ? 15.992 -4.293 8.969 1 97.81 42 HIS B CA 1
ATOM 1511 C C . HIS B 1 42 ? 15.844 -2.775 8.992 1 97.81 42 HIS B C 1
ATOM 1513 O O . HIS B 1 42 ? 16.516 -2.092 9.766 1 97.81 42 HIS B O 1
ATOM 1519 N N . VAL B 1 43 ? 14.953 -2.256 8.164 1 97.94 43 VAL B N 1
ATOM 1520 C CA . VAL B 1 43 ? 14.539 -0.858 8.195 1 97.94 43 VAL B CA 1
ATOM 1521 C C . VAL B 1 43 ? 13.008 -0.775 8.188 1 97.94 43 VAL B C 1
ATOM 1523 O O . VAL B 1 43 ? 12.336 -1.636 7.617 1 97.94 43 VAL B O 1
ATOM 1526 N N . ALA B 1 44 ? 12.5 0.224 8.742 1 98.19 44 ALA B N 1
ATOM 1527 C CA . ALA B 1 44 ? 11.062 0.245 9 1 98.19 44 ALA B CA 1
ATOM 1528 C C . ALA B 1 44 ? 10.312 0.976 7.891 1 98.19 44 ALA B C 1
ATOM 1530 O O . ALA B 1 44 ? 9.266 0.514 7.434 1 98.19 44 ALA B O 1
ATOM 1531 N N . GLU B 1 45 ? 10.859 2.143 7.504 1 98.75 45 GLU B N 1
ATOM 1532 C CA . GLU B 1 45 ? 10.117 3.021 6.605 1 98.75 45 GLU B CA 1
ATOM 1533 C C . GLU B 1 45 ? 10.727 3.031 5.211 1 98.75 45 GLU B C 1
ATOM 1535 O O . GLU B 1 45 ? 11.938 2.861 5.059 1 98.75 45 GLU B O 1
ATOM 1540 N N . PHE B 1 46 ? 9.836 3.244 4.195 1 98.62 46 PHE B N 1
ATOM 1541 C CA . PHE B 1 46 ? 10.281 3.41 2.816 1 98.62 46 PHE B CA 1
ATOM 1542 C C . PHE B 1 46 ? 11.297 4.539 2.705 1 98.62 46 PHE B C 1
ATOM 1544 O O . PHE B 1 46 ? 12.305 4.406 2.006 1 98.62 46 PHE B O 1
ATOM 1551 N N . SER B 1 47 ? 11.125 5.609 3.457 1 97.75 47 SER B N 1
ATOM 1552 C CA . SER B 1 47 ? 11.984 6.789 3.42 1 97.75 47 SER B CA 1
ATOM 1553 C C . SER B 1 47 ? 13.273 6.559 4.203 1 97.75 47 SER B C 1
ATOM 1555 O O . SER B 1 47 ? 14.164 7.414 4.215 1 97.75 47 SER B O 1
ATOM 1557 N N . ASP B 1 48 ? 13.422 5.43 4.852 1 97.88 48 ASP B N 1
ATOM 1558 C CA . ASP B 1 48 ? 14.68 5.062 5.492 1 97.88 48 ASP B CA 1
ATOM 1559 C C . ASP B 1 48 ? 15.695 4.57 4.461 1 97.88 48 ASP B C 1
ATOM 1561 O O . ASP B 1 48 ? 16.891 4.488 4.75 1 97.88 48 ASP B O 1
ATOM 1565 N N . LEU B 1 49 ? 15.227 4.203 3.287 1 97.81 49 LEU B N 1
ATOM 1566 C CA . LEU B 1 49 ? 16.078 3.693 2.217 1 97.81 49 LEU B CA 1
ATOM 1567 C C . LEU B 1 49 ? 16.625 4.832 1.364 1 97.81 49 LEU B C 1
ATOM 1569 O O . LEU B 1 49 ? 15.961 5.859 1.197 1 97.81 49 LEU B O 1
ATOM 1573 N N . GLY B 1 50 ? 17.812 4.609 0.83 1 94.88 50 GLY B N 1
ATOM 1574 C CA . GLY B 1 50 ? 18.344 5.547 -0.149 1 94.88 50 GLY B CA 1
ATOM 1575 C C . GLY B 1 50 ? 17.672 5.445 -1.502 1 94.88 50 GLY B C 1
ATOM 1576 O O . GLY B 1 50 ? 16.906 4.508 -1.752 1 94.88 50 GLY B O 1
ATOM 1577 N N . GLU B 1 51 ? 17.938 6.355 -2.346 1 93.81 51 GLU B N 1
ATOM 1578 C CA . GLU B 1 51 ? 17.25 6.449 -3.629 1 93.81 51 GLU B CA 1
ATOM 1579 C C . GLU B 1 51 ? 17.5 5.211 -4.484 1 93.81 51 GLU B C 1
ATOM 1581 O O . GLU B 1 51 ? 16.562 4.617 -5.012 1 93.81 51 GLU B O 1
ATOM 1586 N N . PRO B 1 52 ? 18.797 4.793 -4.605 1 95.12 52 PRO B N 1
ATOM 1587 C CA . PRO B 1 52 ? 19.016 3.602 -5.43 1 95.12 52 PRO B CA 1
ATOM 1588 C C . PRO B 1 52 ? 18.312 2.361 -4.867 1 95.12 52 PRO B C 1
ATOM 1590 O O . PRO B 1 52 ? 17.828 1.522 -5.633 1 95.12 52 PRO B O 1
ATOM 1593 N N . GLU B 1 53 ? 18.297 2.264 -3.541 1 97.5 53 GLU B N 1
ATOM 1594 C CA . GLU B 1 53 ? 17.656 1.13 -2.891 1 97.5 53 GLU B CA 1
ATOM 1595 C C . GLU B 1 53 ? 16.141 1.155 -3.113 1 97.5 53 GLU B C 1
ATOM 1597 O O . GLU B 1 53 ? 15.539 0.129 -3.434 1 97.5 53 GLU B O 1
ATOM 1602 N N . ARG B 1 54 ? 15.531 2.338 -2.992 1 97.44 54 ARG B N 1
ATOM 1603 C CA . ARG B 1 54 ? 14.094 2.49 -3.215 1 97.44 54 ARG B CA 1
ATOM 1604 C C . ARG B 1 54 ? 13.727 2.154 -4.656 1 97.44 54 ARG B C 1
ATOM 1606 O O . ARG B 1 54 ? 12.719 1.48 -4.902 1 97.44 54 ARG B O 1
ATOM 1613 N N . ALA B 1 55 ? 14.531 2.641 -5.535 1 95.69 55 ALA B N 1
ATOM 1614 C CA . ALA B 1 55 ? 14.281 2.391 -6.949 1 95.69 55 ALA B CA 1
ATOM 1615 C C . ALA B 1 55 ? 14.336 0.897 -7.262 1 95.69 55 ALA B C 1
ATOM 1617 O O . ALA B 1 55 ? 13.477 0.371 -7.969 1 95.69 55 ALA B O 1
ATOM 1618 N N . HIS B 1 56 ? 15.352 0.242 -6.746 1 96.81 56 HIS B N 1
ATOM 1619 C CA . HIS B 1 56 ? 15.484 -1.194 -6.961 1 96.81 56 HIS B CA 1
ATOM 1620 C C . HIS B 1 56 ? 14.305 -1.953 -6.375 1 96.81 56 HIS B C 1
ATOM 1622 O O . HIS B 1 56 ? 13.711 -2.803 -7.043 1 96.81 56 HIS B O 1
ATOM 1628 N N . LEU B 1 57 ? 13.969 -1.619 -5.188 1 98.25 57 LEU B N 1
ATOM 1629 C CA . LEU B 1 57 ? 12.852 -2.258 -4.492 1 98.25 57 LEU B CA 1
ATOM 1630 C C . LEU B 1 57 ? 11.562 -2.119 -5.289 1 98.25 57 LEU B C 1
ATOM 1632 O O . LEU B 1 57 ? 10.852 -3.104 -5.508 1 98.25 57 LEU B O 1
ATOM 1636 N N . MET B 1 58 ? 11.266 -0.932 -5.801 1 98.12 58 MET B N 1
ATOM 1637 C CA . MET B 1 58 ? 10 -0.684 -6.48 1 98.12 58 MET B CA 1
ATOM 1638 C C . MET B 1 58 ? 9.992 -1.313 -7.871 1 98.12 58 MET B C 1
ATOM 1640 O O . MET B 1 58 ? 8.945 -1.717 -8.367 1 98.12 58 MET B O 1
ATOM 1644 N N . ARG B 1 59 ? 11.141 -1.441 -8.469 1 97.19 59 ARG B N 1
ATOM 1645 C CA . ARG B 1 59 ? 11.211 -2.189 -9.719 1 97.19 59 ARG B CA 1
ATOM 1646 C C . ARG B 1 59 ? 10.828 -3.65 -9.5 1 97.19 59 ARG B C 1
ATOM 1648 O O . ARG B 1 59 ? 10.141 -4.25 -10.336 1 97.19 59 ARG B O 1
ATOM 1655 N N . VAL B 1 60 ? 11.336 -4.195 -8.438 1 98.31 60 VAL B N 1
ATOM 1656 C CA . VAL B 1 60 ? 10.984 -5.578 -8.133 1 98.31 60 VAL B CA 1
ATOM 1657 C C . VAL B 1 60 ? 9.484 -5.676 -7.848 1 98.31 60 VAL B C 1
ATOM 1659 O O . VAL B 1 60 ? 8.812 -6.59 -8.336 1 98.31 60 VAL B O 1
ATOM 1662 N N . VAL B 1 61 ? 8.914 -4.754 -7.078 1 98.81 61 VAL B N 1
ATOM 1663 C CA . VAL B 1 61 ? 7.48 -4.734 -6.801 1 98.81 61 VAL B CA 1
ATOM 1664 C C . VAL B 1 61 ? 6.699 -4.695 -8.117 1 98.81 61 VAL B C 1
ATOM 1666 O O . VAL B 1 61 ? 5.734 -5.441 -8.289 1 98.81 61 VAL B O 1
ATOM 1669 N N . TYR B 1 62 ? 7.164 -3.842 -9.047 1 98.38 62 TYR B N 1
ATOM 1670 C CA . TYR B 1 62 ? 6.562 -3.732 -10.367 1 98.38 62 TYR B CA 1
ATOM 1671 C C . TYR B 1 62 ? 6.602 -5.07 -11.102 1 98.38 62 TYR B C 1
ATOM 1673 O O . TYR B 1 62 ? 5.594 -5.512 -11.656 1 98.38 62 TYR B O 1
ATOM 1681 N N . ALA B 1 63 ? 7.711 -5.707 -11.109 1 98.44 63 ALA B N 1
ATOM 1682 C CA . ALA B 1 63 ? 7.871 -6.984 -11.805 1 98.44 63 ALA B CA 1
ATOM 1683 C C . ALA B 1 63 ? 6.957 -8.047 -11.203 1 98.44 63 ALA B C 1
ATOM 1685 O O . ALA B 1 63 ? 6.352 -8.836 -11.938 1 98.44 63 ALA B O 1
ATOM 1686 N N . VAL B 1 64 ? 6.875 -8.047 -9.891 1 98.88 64 VAL B N 1
ATOM 1687 C CA . VAL B 1 64 ? 6.016 -9.016 -9.219 1 98.88 64 VAL B CA 1
ATOM 1688 C C . VAL B 1 64 ? 4.555 -8.727 -9.562 1 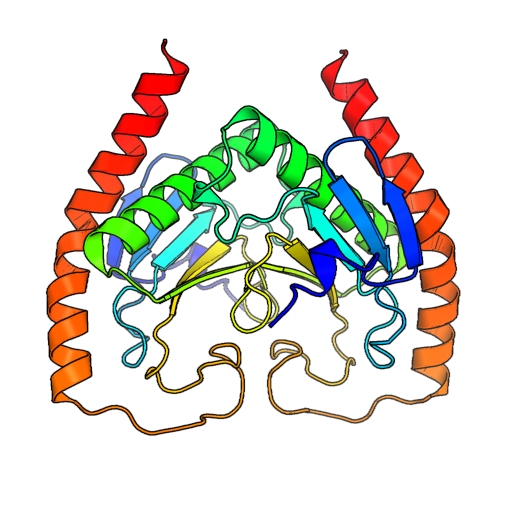98.88 64 VAL B C 1
ATOM 1690 O O . VAL B 1 64 ? 3.779 -9.656 -9.812 1 98.88 64 VAL B O 1
ATOM 1693 N N . GLU B 1 65 ? 4.156 -7.434 -9.508 1 98.94 65 GLU B N 1
ATOM 1694 C CA . GLU B 1 65 ? 2.797 -7.086 -9.914 1 98.94 65 GLU B CA 1
ATOM 1695 C C . GLU B 1 65 ? 2.49 -7.598 -11.32 1 98.94 65 GLU B C 1
ATOM 1697 O O . GLU B 1 65 ? 1.427 -8.172 -11.555 1 98.94 65 GLU B O 1
ATOM 1702 N N . ARG B 1 66 ? 3.396 -7.414 -12.234 1 98.75 66 ARG B N 1
ATOM 1703 C CA . ARG B 1 66 ? 3.205 -7.883 -13.609 1 98.75 66 ARG B CA 1
ATOM 1704 C C . ARG B 1 66 ? 3.047 -9.398 -13.648 1 98.75 66 ARG B C 1
ATOM 1706 O O . ARG B 1 66 ? 2.197 -9.914 -14.375 1 98.75 66 ARG B O 1
ATOM 1713 N N . ALA B 1 67 ? 3.9 -10.07 -12.93 1 98.94 67 ALA B N 1
ATOM 1714 C CA . ALA B 1 67 ? 3.809 -11.531 -12.867 1 98.94 67 ALA B CA 1
ATOM 1715 C C . ALA B 1 67 ? 2.453 -11.969 -12.328 1 98.94 67 ALA B C 1
ATOM 1717 O O . ALA B 1 67 ? 1.828 -12.883 -12.875 1 98.94 67 ALA B O 1
ATOM 1718 N N . VAL B 1 68 ? 2.008 -11.359 -11.266 1 98.94 68 VAL B N 1
ATOM 1719 C CA . VAL B 1 68 ? 0.729 -11.672 -10.641 1 98.94 68 VAL B CA 1
ATOM 1720 C C . VAL B 1 68 ? -0.407 -11.422 -11.625 1 98.94 68 VAL B C 1
ATOM 1722 O O . VAL B 1 68 ? -1.32 -12.242 -11.758 1 98.94 68 VAL B O 1
ATOM 1725 N N . ARG B 1 69 ? -0.352 -10.281 -12.328 1 98.88 69 ARG B N 1
ATOM 1726 C CA . ARG B 1 69 ? -1.376 -9.984 -13.328 1 98.88 69 ARG B CA 1
ATOM 1727 C C . ARG B 1 69 ? -1.385 -11.039 -14.43 1 98.88 69 ARG B C 1
ATOM 1729 O O . ARG B 1 69 ? -2.449 -11.508 -14.836 1 98.88 69 ARG B O 1
ATOM 1736 N N . ARG B 1 70 ? -0.231 -11.398 -14.859 1 98.75 70 ARG B N 1
ATOM 1737 C CA . ARG B 1 70 ? -0.095 -12.359 -15.953 1 98.75 70 ARG B CA 1
ATOM 1738 C C . ARG B 1 70 ? -0.617 -13.727 -15.539 1 98.75 70 ARG B C 1
ATOM 1740 O O . ARG B 1 70 ? -1.358 -14.367 -16.297 1 98.75 70 ARG B O 1
ATOM 1747 N N . VAL B 1 71 ? -0.308 -14.188 -14.406 1 98.88 71 VAL B N 1
ATOM 1748 C CA . VAL B 1 71 ? -0.547 -15.562 -13.984 1 98.88 71 VAL B CA 1
ATOM 1749 C C . VAL B 1 71 ? -1.942 -15.68 -13.375 1 98.88 71 VAL B C 1
ATOM 1751 O O . VAL B 1 71 ? -2.709 -16.578 -13.734 1 98.88 71 VAL B O 1
ATOM 1754 N N . MET B 1 72 ? -2.295 -14.797 -12.43 1 98.88 72 MET B N 1
ATOM 1755 C CA . MET B 1 72 ? -3.52 -14.93 -11.648 1 98.88 72 MET B CA 1
ATOM 1756 C C . MET B 1 72 ? -4.703 -14.305 -12.375 1 98.88 72 MET B C 1
ATOM 1758 O O . MET B 1 72 ? -5.859 -14.609 -12.07 1 98.88 72 MET B O 1
ATOM 1762 N N . GLN B 1 73 ? -4.434 -13.281 -13.266 1 98.75 73 GLN B N 1
ATOM 1763 C CA . GLN B 1 73 ? -5.441 -12.562 -14.039 1 98.75 73 GLN B CA 1
ATOM 1764 C C . GLN B 1 73 ? -6.539 -12.008 -13.125 1 98.75 73 GLN B C 1
ATOM 1766 O O . GLN B 1 73 ? -7.727 -12.25 -13.367 1 98.75 73 GLN B O 1
ATOM 1771 N N . PRO B 1 74 ? -6.188 -11.273 -12.141 1 98.88 74 PRO B N 1
ATOM 1772 C CA . PRO B 1 74 ? -7.16 -10.734 -11.188 1 98.88 74 PRO B CA 1
ATOM 1773 C C . PRO B 1 74 ? -7.91 -9.523 -11.727 1 98.88 74 PRO B C 1
ATOM 1775 O O . PRO B 1 74 ? -7.578 -9.016 -12.805 1 98.88 74 PRO B O 1
ATOM 1778 N N . ASN B 1 75 ? -8.969 -9.055 -11.016 1 98.75 75 ASN B N 1
ATOM 1779 C CA . ASN B 1 75 ? -9.648 -7.801 -11.312 1 98.75 75 ASN B CA 1
ATOM 1780 C C . ASN B 1 75 ? -8.789 -6.598 -10.938 1 98.75 75 ASN B C 1
ATOM 1782 O O . ASN B 1 75 ? -8.906 -5.531 -11.547 1 98.75 75 ASN B O 1
ATOM 1786 N N . LYS B 1 76 ? -7.949 -6.75 -9.898 1 98.81 76 LYS B N 1
ATOM 1787 C CA . LYS B 1 76 ? -7.09 -5.695 -9.367 1 98.81 76 LYS B CA 1
ATOM 1788 C C . LYS B 1 76 ? -5.91 -6.285 -8.602 1 98.81 76 LYS B C 1
ATOM 1790 O O . LYS B 1 76 ? -5.988 -7.406 -8.094 1 98.81 76 LYS B O 1
ATOM 1795 N N . VAL B 1 77 ? -4.82 -5.609 -8.586 1 98.94 77 VAL B N 1
ATOM 1796 C CA . VAL B 1 77 ? -3.73 -5.945 -7.68 1 98.94 77 VAL B CA 1
ATOM 1797 C C . VAL B 1 77 ? -3.588 -4.852 -6.621 1 98.94 77 VAL B C 1
ATOM 1799 O O . VAL B 1 77 ? -3.541 -3.664 -6.949 1 98.94 77 VAL B O 1
ATOM 1802 N N . ASN B 1 78 ? -3.625 -5.234 -5.344 1 98.94 78 ASN B N 1
ATOM 1803 C CA . ASN B 1 78 ? -3.365 -4.301 -4.254 1 98.94 78 ASN B CA 1
ATOM 1804 C C . ASN B 1 78 ? -1.893 -4.301 -3.855 1 98.94 78 ASN B C 1
ATOM 1806 O O . ASN B 1 78 ? -1.281 -5.363 -3.723 1 98.94 78 ASN B O 1
ATOM 1810 N N . LEU B 1 79 ? -1.302 -3.158 -3.738 1 98.94 79 LEU B N 1
ATOM 1811 C CA . LEU B 1 79 ? 0.033 -2.947 -3.188 1 98.94 79 LEU B CA 1
ATOM 1812 C C . LEU B 1 79 ? -0.042 -2.252 -1.832 1 98.94 79 LEU B C 1
ATOM 1814 O O . LEU B 1 79 ? -0.774 -1.271 -1.672 1 98.94 79 LEU B O 1
ATOM 1818 N N . ALA B 1 80 ? 0.657 -2.789 -0.833 1 98.94 80 ALA B N 1
ATOM 1819 C CA . ALA B 1 80 ? 0.64 -2.137 0.473 1 98.94 80 ALA B CA 1
ATOM 1820 C C . ALA B 1 80 ? 1.938 -2.396 1.232 1 98.94 80 ALA B C 1
ATOM 1822 O O . ALA B 1 80 ? 2.475 -3.506 1.197 1 98.94 80 ALA B O 1
ATOM 1823 N N . SER B 1 81 ? 2.486 -1.446 1.84 1 98.88 81 SER B N 1
ATOM 1824 C CA . SER B 1 81 ? 3.574 -1.515 2.811 1 98.88 81 SER B CA 1
ATOM 1825 C C . SER B 1 81 ? 3.164 -0.893 4.141 1 98.88 81 SER B C 1
ATOM 1827 O O . SER B 1 81 ? 3.193 0.33 4.297 1 98.88 81 SER B O 1
ATOM 1829 N N . LEU B 1 82 ? 2.816 -1.723 5.07 1 98.69 82 LEU B N 1
ATOM 1830 C CA . LEU B 1 82 ? 2.234 -1.249 6.32 1 98.69 82 LEU B CA 1
ATOM 1831 C C . LEU B 1 82 ? 3.262 -1.29 7.449 1 98.69 82 LEU B C 1
ATOM 1833 O O . LEU B 1 82 ? 3.738 -0.245 7.898 1 98.69 82 LEU B O 1
ATOM 1837 N N . GLY B 1 83 ? 3.611 -2.418 7.926 1 98.06 83 GLY B N 1
ATOM 1838 C CA . GLY B 1 83 ? 4.68 -2.578 8.898 1 98.06 83 GLY B CA 1
ATOM 1839 C C . GLY B 1 83 ? 4.262 -2.201 10.312 1 98.06 83 GLY B C 1
ATOM 1840 O O . GLY B 1 83 ? 5.105 -1.89 11.148 1 98.06 83 GLY B O 1
ATOM 1841 N N . ASN B 1 84 ? 2.979 -2.217 10.609 1 98.06 84 ASN B N 1
ATOM 1842 C CA . ASN B 1 84 ? 2.516 -1.862 11.945 1 98.06 84 ASN B CA 1
ATOM 1843 C C . ASN B 1 84 ? 2.998 -2.865 12.992 1 98.06 84 ASN B C 1
ATOM 1845 O O . ASN B 1 84 ? 3.449 -2.475 14.07 1 98.06 84 ASN B O 1
ATOM 1849 N N . MET B 1 85 ? 2.889 -4.125 12.703 1 96.56 85 MET B N 1
ATOM 1850 C CA . MET B 1 85 ? 3.279 -5.188 13.625 1 96.56 85 MET B CA 1
ATOM 1851 C C . MET B 1 85 ? 4.715 -5.637 13.359 1 96.56 85 MET B C 1
ATOM 1853 O O . MET B 1 85 ? 5.469 -5.902 14.297 1 96.56 85 MET B O 1
ATOM 1857 N N . VAL B 1 86 ? 5.078 -5.715 12.125 1 97.25 86 VAL B N 1
ATOM 1858 C CA . VAL B 1 86 ? 6.418 -6.094 11.695 1 97.25 86 VAL B CA 1
ATOM 1859 C C . VAL B 1 86 ? 7.09 -4.914 10.992 1 97.25 86 VAL B C 1
ATOM 1861 O O . VAL B 1 86 ? 7.066 -4.816 9.766 1 97.25 86 VAL B O 1
ATOM 1864 N N . PRO B 1 87 ? 7.719 -4.07 11.812 1 97.69 87 PRO B N 1
ATOM 1865 C CA . PRO B 1 87 ? 8.336 -2.887 11.211 1 97.69 87 PRO B CA 1
ATOM 1866 C C . PRO B 1 87 ? 9.625 -3.211 10.461 1 97.69 87 PRO B C 1
ATOM 1868 O O . PRO B 1 87 ? 10.703 -2.756 10.852 1 97.69 87 PRO B O 1
ATOM 1871 N N . HIS B 1 88 ? 9.547 -4.02 9.508 1 98.56 88 HIS B N 1
ATOM 1872 C CA . HIS B 1 88 ? 10.539 -4.426 8.523 1 98.56 88 HIS B CA 1
ATOM 1873 C C . HIS B 1 88 ? 10.031 -4.207 7.098 1 98.56 88 HIS B C 1
ATOM 1875 O O . HIS B 1 88 ? 8.977 -4.715 6.73 1 98.56 88 HIS B O 1
ATOM 1881 N N . MET B 1 89 ? 10.797 -3.418 6.363 1 98.75 89 MET B N 1
ATOM 1882 C CA . MET B 1 89 ? 10.359 -2.961 5.047 1 98.75 89 MET B CA 1
ATOM 1883 C C . MET B 1 89 ? 9.984 -4.141 4.16 1 98.75 89 MET B C 1
ATOM 1885 O O . MET B 1 89 ? 10.828 -4.988 3.859 1 98.75 89 MET B O 1
ATOM 1889 N N . HIS B 1 90 ? 8.711 -4.199 3.809 1 98.88 90 HIS B N 1
ATOM 1890 C CA . HIS B 1 90 ? 8.188 -5.156 2.84 1 98.88 90 HIS B CA 1
ATOM 1891 C C . HIS B 1 90 ? 6.918 -4.637 2.178 1 98.88 90 HIS B C 1
ATOM 1893 O O . HIS B 1 90 ? 6.199 -3.824 2.766 1 98.88 90 HIS B O 1
ATOM 1899 N N . TRP B 1 91 ? 6.656 -5.152 0.996 1 98.94 91 TRP B N 1
ATOM 1900 C CA . TRP B 1 91 ? 5.457 -4.824 0.235 1 98.94 91 TRP B CA 1
ATOM 1901 C C . TRP B 1 91 ? 4.586 -6.059 0.033 1 98.94 91 TRP B C 1
ATOM 1903 O O . TRP B 1 91 ? 5.086 -7.133 -0.308 1 98.94 91 TRP B O 1
ATOM 1913 N N . HIS B 1 92 ? 3.32 -5.891 0.285 1 98.88 92 HIS B N 1
ATOM 1914 C CA . HIS B 1 92 ? 2.314 -6.867 -0.112 1 98.88 92 HIS B CA 1
ATOM 1915 C C . HIS B 1 92 ? 1.882 -6.656 -1.56 1 98.88 92 HIS B C 1
ATOM 1917 O O . HIS B 1 92 ? 1.607 -5.523 -1.971 1 98.88 92 HIS B O 1
ATOM 1923 N N . VAL B 1 93 ? 1.86 -7.688 -2.324 1 98.94 93 VAL B N 1
ATOM 1924 C CA . VAL B 1 93 ? 1.327 -7.719 -3.682 1 98.94 93 VAL B CA 1
ATOM 1925 C C . VAL B 1 93 ? 0.216 -8.758 -3.777 1 98.94 93 VAL B C 1
ATOM 1927 O O . VAL B 1 93 ? 0.486 -9.961 -3.82 1 98.94 93 VAL B O 1
ATOM 1930 N N . ILE B 1 94 ? -1.029 -8.32 -3.834 1 98.94 94 ILE B N 1
ATOM 1931 C CA . ILE B 1 94 ? -2.152 -9.211 -3.574 1 98.94 94 ILE B CA 1
ATOM 1932 C C . ILE B 1 94 ? -3.096 -9.219 -4.773 1 98.94 94 ILE B C 1
ATOM 1934 O O . ILE B 1 94 ? -3.719 -8.203 -5.086 1 98.94 94 ILE B O 1
ATOM 1938 N N . PRO B 1 95 ? -3.25 -10.336 -5.473 1 98.94 95 PRO B N 1
ATOM 1939 C CA . PRO B 1 95 ? -4.312 -10.406 -6.477 1 98.94 95 PRO B CA 1
ATOM 1940 C C . PRO B 1 95 ? -5.711 -10.328 -5.867 1 98.94 95 PRO B C 1
ATOM 1942 O O . PRO B 1 95 ? -6.004 -11.039 -4.902 1 98.94 95 PRO B O 1
ATOM 1945 N N . ARG B 1 96 ? -6.559 -9.477 -6.402 1 98.88 96 ARG B N 1
ATOM 1946 C CA . ARG B 1 96 ? -7.922 -9.289 -5.914 1 98.88 96 ARG B CA 1
ATOM 1947 C C . ARG B 1 96 ? -8.938 -9.688 -6.98 1 98.88 96 ARG B C 1
ATOM 1949 O O . ARG B 1 96 ? -8.812 -9.305 -8.141 1 98.88 96 ARG B O 1
ATOM 1956 N N . PHE B 1 97 ? -9.867 -10.445 -6.582 1 98.75 97 PHE B N 1
ATOM 1957 C CA . PHE B 1 97 ? -10.961 -10.898 -7.43 1 98.75 97 PHE B CA 1
ATOM 1958 C C . PHE B 1 97 ? -12.297 -10.375 -6.91 1 98.75 97 PHE B C 1
ATOM 1960 O O . PHE B 1 97 ? -12.523 -10.32 -5.699 1 98.75 97 PHE B O 1
ATOM 1967 N N . SER B 1 98 ? -13.211 -10.078 -7.836 1 98.31 98 SER B N 1
ATOM 1968 C CA . SER B 1 98 ? -14.508 -9.523 -7.449 1 98.31 98 SER B CA 1
ATOM 1969 C C . SER B 1 98 ? -15.258 -10.484 -6.531 1 98.31 98 SER B C 1
ATOM 1971 O O . SER B 1 98 ? -16.125 -10.062 -5.758 1 98.31 98 SER B O 1
ATOM 1973 N N . ASN B 1 99 ? -14.859 -11.742 -6.605 1 98.44 99 ASN B N 1
ATOM 1974 C CA . ASN B 1 99 ? -15.531 -12.75 -5.793 1 98.44 99 ASN B CA 1
ATOM 1975 C C . ASN B 1 99 ? -14.625 -13.273 -4.684 1 98.44 99 ASN B C 1
ATOM 1977 O O . ASN B 1 99 ? -14.828 -14.375 -4.18 1 98.44 99 ASN B O 1
ATOM 1981 N N . ASP B 1 100 ? -13.539 -12.57 -4.379 1 98.62 100 ASP B N 1
ATOM 1982 C CA . ASP B 1 100 ? -12.758 -13 -3.225 1 98.62 100 ASP B CA 1
ATOM 1983 C C . ASP B 1 100 ? -13.461 -12.633 -1.92 1 98.62 100 ASP B C 1
ATOM 1985 O O . ASP B 1 100 ? -14.531 -12.023 -1.936 1 98.62 100 ASP B O 1
ATOM 1989 N N . ALA B 1 101 ? -12.953 -12.977 -0.813 1 98.5 101 ALA B N 1
ATOM 1990 C CA . ALA B 1 101 ? -13.648 -12.977 0.472 1 98.5 101 ALA B CA 1
ATOM 1991 C C . ALA B 1 101 ? -13.969 -11.555 0.92 1 98.5 101 ALA B C 1
ATOM 1993 O O . ALA B 1 101 ? -14.938 -11.328 1.644 1 98.5 101 ALA B O 1
ATOM 1994 N N . HIS B 1 102 ? -13.195 -10.523 0.425 1 98.62 102 HIS B N 1
ATOM 1995 C CA . HIS B 1 102 ? -13.289 -9.203 1.044 1 98.62 102 HIS B CA 1
ATOM 1996 C C . HIS B 1 102 ? -13.641 -8.133 0.015 1 98.62 102 HIS B C 1
ATOM 1998 O O . HIS B 1 102 ? -14.047 -7.027 0.376 1 98.62 102 HIS B O 1
ATOM 2004 N N . PHE B 1 103 ? -13.633 -8.438 -1.23 1 98.38 103 PHE B N 1
ATOM 2005 C CA . PHE B 1 103 ? -13.867 -7.449 -2.279 1 98.38 103 PHE B CA 1
ATOM 2006 C C . PHE B 1 103 ? -15.25 -6.824 -2.127 1 98.38 103 PHE B C 1
ATOM 2008 O O . PHE B 1 103 ? -16.219 -7.52 -1.833 1 98.38 103 PHE B O 1
ATOM 2015 N N . PRO B 1 104 ? -15.344 -5.473 -2.285 1 98.25 104 PRO B N 1
ATOM 2016 C CA . PRO B 1 104 ? -14.336 -4.523 -2.76 1 98.25 104 PRO B CA 1
ATOM 2017 C C . PRO B 1 104 ? -13.516 -3.914 -1.623 1 98.25 104 PRO B C 1
ATOM 2019 O O . PRO B 1 104 ? -12.703 -3.014 -1.854 1 98.25 104 PRO B O 1
ATOM 2022 N N . GLN B 1 105 ? -13.656 -4.383 -0.387 1 98.19 105 GLN B N 1
ATOM 2023 C CA . GLN B 1 105 ? -12.844 -3.914 0.734 1 98.19 105 GLN B CA 1
ATOM 2024 C C . GLN B 1 105 ? -11.445 -4.512 0.688 1 98.19 105 GLN B C 1
ATOM 2026 O O . GLN B 1 105 ? -11.211 -5.508 -0.003 1 98.19 105 GLN B O 1
ATOM 2031 N N . PRO B 1 106 ? -10.508 -3.838 1.365 1 98.12 106 PRO B N 1
ATOM 2032 C CA . PRO B 1 106 ? -9.188 -4.473 1.472 1 98.12 106 PRO B CA 1
ATOM 2033 C C . PRO B 1 106 ? -9.234 -5.797 2.229 1 98.12 106 PRO B C 1
ATOM 2035 O O . PRO B 1 106 ? -10.211 -6.086 2.924 1 98.12 106 PRO B O 1
ATOM 2038 N N . VAL B 1 107 ? -8.164 -6.578 2.141 1 98.31 107 VAL B N 1
ATOM 2039 C CA . VAL B 1 107 ? -8.156 -7.953 2.635 1 98.31 107 VAL B CA 1
ATOM 2040 C C . VAL B 1 107 ? -8.18 -7.953 4.16 1 98.31 107 VAL B C 1
ATOM 2042 O O . VAL B 1 107 ? -8.453 -8.977 4.785 1 98.31 107 VAL B O 1
ATOM 2045 N N . TRP B 1 108 ? -7.875 -6.828 4.82 1 97.62 108 TRP B N 1
ATOM 2046 C CA . TRP B 1 108 ? -7.84 -6.742 6.277 1 97.62 108 TRP B CA 1
ATOM 2047 C C . TRP B 1 108 ? -9.203 -6.332 6.832 1 97.62 108 TRP B C 1
ATOM 2049 O O . TRP B 1 108 ? -9.414 -6.344 8.047 1 97.62 108 TRP B O 1
ATOM 2059 N N . ALA B 1 109 ? -10.102 -5.926 5.957 1 98.06 109 ALA B N 1
ATOM 2060 C CA . ALA B 1 109 ? -11.438 -5.496 6.344 1 98.06 109 ALA B CA 1
ATOM 2061 C C . ALA B 1 109 ? -12.312 -6.691 6.715 1 98.06 109 ALA B C 1
ATOM 2063 O O . ALA B 1 109 ? -11.906 -7.84 6.547 1 98.06 109 ALA B O 1
ATOM 2064 N N . PRO B 1 110 ? -13.445 -6.465 7.258 1 97.12 110 PRO B N 1
ATOM 2065 C CA . PRO B 1 110 ? -14.352 -7.578 7.543 1 97.12 110 PRO B CA 1
ATOM 2066 C C . PRO B 1 110 ? -14.742 -8.359 6.289 1 97.12 110 PRO B C 1
ATOM 2068 O O . PRO B 1 110 ? -14.961 -7.762 5.234 1 97.12 110 PRO B O 1
ATOM 2071 N N . ARG B 1 111 ? -14.812 -9.602 6.496 1 97.69 111 ARG B N 1
ATOM 2072 C CA . ARG B 1 111 ? -15.164 -10.508 5.41 1 97.69 111 ARG B CA 1
ATOM 2073 C C . ARG B 1 111 ? -16.547 -10.172 4.848 1 97.69 111 ARG B C 1
ATOM 2075 O O . ARG B 1 111 ? -17.469 -9.867 5.602 1 97.69 111 ARG B O 1
ATOM 2082 N N . GLN B 1 112 ? -16.672 -10.312 3.547 1 97.81 112 GLN B N 1
ATOM 2083 C CA . GLN B 1 112 ? -17.922 -9.984 2.871 1 97.81 112 GLN B CA 1
ATOM 2084 C C . GLN B 1 112 ? -18.641 -11.25 2.422 1 97.81 112 GLN B C 1
ATOM 2086 O O . GLN B 1 112 ? -19.875 -11.258 2.291 1 97.81 112 GLN B O 1
ATOM 2091 N N . ARG B 1 113 ? -17.875 -12.328 2.137 1 98.56 113 ARG B N 1
ATOM 2092 C CA . ARG B 1 113 ? -18.453 -13.555 1.6 1 98.56 113 ARG B CA 1
ATOM 2093 C C . ARG B 1 113 ? -17.516 -14.742 1.816 1 98.56 113 ARG B C 1
ATOM 2095 O O . ARG B 1 113 ? -16.344 -14.555 2.125 1 98.56 113 ARG B O 1
ATOM 2102 N N . SER B 1 114 ? -18.094 -15.914 1.707 1 97.81 114 SER B N 1
ATOM 2103 C CA . SER B 1 114 ? -17.297 -17.125 1.66 1 97.81 114 SER B CA 1
ATOM 2104 C C . SER B 1 114 ? -16.844 -17.438 0.237 1 97.81 114 SER B C 1
ATOM 2106 O O . SER B 1 114 ? -17.484 -17.031 -0.728 1 97.81 114 SER B O 1
ATOM 2108 N N . VAL B 1 115 ? -15.758 -18.109 0.163 1 98 115 VAL B N 1
ATOM 2109 C CA . VAL B 1 115 ? -15.234 -18.562 -1.121 1 98 115 VAL B CA 1
ATOM 2110 C C . VAL B 1 115 ? -15.125 -20.078 -1.13 1 98 115 VAL B C 1
ATOM 2112 O O . VAL B 1 115 ? -14.656 -20.688 -0.158 1 98 115 VAL B O 1
ATOM 2115 N N . SER B 1 116 ? -15.523 -20.703 -2.213 1 97.62 116 SER B N 1
ATOM 2116 C CA . SER B 1 116 ? -15.516 -22.156 -2.277 1 97.62 116 SER B CA 1
ATOM 2117 C C . SER B 1 116 ? -14.086 -22.703 -2.271 1 97.62 116 SER B C 1
ATOM 2119 O O . SER B 1 116 ? -13.188 -22.109 -2.855 1 97.62 116 SER B O 1
ATOM 2121 N N . GLU B 1 117 ? -13.938 -23.859 -1.69 1 97.88 117 GLU B N 1
ATOM 2122 C CA . GLU B 1 117 ? -12.641 -24.531 -1.663 1 97.88 117 GLU B CA 1
ATOM 2123 C C . GLU B 1 117 ? -12.172 -24.875 -3.07 1 97.88 117 GLU B C 1
ATOM 2125 O O . GLU B 1 117 ? -10.969 -24.844 -3.357 1 97.88 117 GLU B O 1
ATOM 2130 N N . ALA B 1 118 ? -13.102 -25.203 -3.863 1 98.31 118 ALA B N 1
ATOM 2131 C CA . ALA B 1 118 ? -12.766 -25.547 -5.242 1 98.31 118 ALA B CA 1
ATOM 2132 C C . ALA B 1 118 ? -12.141 -24.359 -5.969 1 98.31 118 ALA B C 1
ATOM 2134 O O . ALA B 1 118 ? -11.164 -24.516 -6.703 1 98.31 118 ALA B O 1
ATOM 2135 N N . LEU B 1 119 ? -12.719 -23.234 -5.793 1 98.31 119 LEU B N 1
ATOM 2136 C CA . LEU B 1 119 ? -12.195 -22.016 -6.41 1 98.31 119 LEU B CA 1
ATOM 2137 C C . LEU B 1 119 ? -10.812 -21.688 -5.855 1 98.31 119 LEU B C 1
ATOM 2139 O O . LEU B 1 119 ? -9.906 -21.344 -6.613 1 98.31 119 LEU B O 1
ATOM 2143 N N . LEU B 1 120 ? -10.617 -21.797 -4.559 1 98.44 120 LEU B N 1
ATOM 2144 C CA . LEU B 1 120 ? -9.328 -21.516 -3.928 1 98.44 120 LEU B CA 1
ATOM 2145 C C . LEU B 1 120 ? -8.266 -22.5 -4.414 1 98.44 120 LEU B C 1
ATOM 2147 O O . LEU B 1 120 ? -7.113 -22.109 -4.637 1 98.44 120 LEU B O 1
ATOM 2151 N N . ARG B 1 121 ? -8.656 -23.734 -4.586 1 98 121 ARG B N 1
ATOM 2152 C CA . ARG B 1 121 ? -7.719 -24.734 -5.09 1 98 121 ARG B CA 1
ATOM 2153 C C . ARG B 1 121 ? -7.289 -24.406 -6.516 1 98 121 ARG B C 1
ATOM 2155 O O . ARG B 1 121 ? -6.117 -24.562 -6.867 1 98 121 ARG B O 1
ATOM 2162 N N . SER B 1 122 ? -8.227 -24.031 -7.273 1 98.38 122 SER B N 1
ATOM 2163 C CA . SER B 1 122 ? -7.914 -23.641 -8.648 1 98.38 122 SER B CA 1
ATOM 2164 C C . SER B 1 122 ? -6.945 -22.469 -8.672 1 98.38 122 SER B C 1
ATOM 2166 O O . SER B 1 122 ? -5.98 -22.469 -9.445 1 98.38 122 SER B O 1
ATOM 2168 N N . ARG B 1 123 ? -7.125 -21.469 -7.867 1 98.62 123 ARG B N 1
ATOM 2169 C CA . ARG B 1 123 ? -6.25 -20.297 -7.797 1 98.62 123 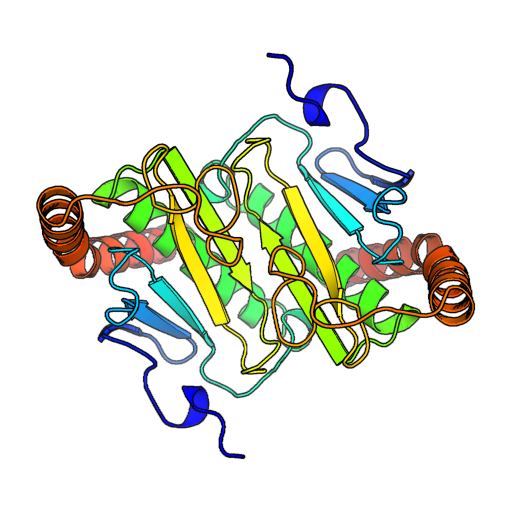ARG B CA 1
ATOM 2170 C C . ARG B 1 123 ? -4.879 -20.672 -7.25 1 98.62 123 ARG B C 1
ATOM 2172 O O . ARG B 1 123 ? -3.859 -20.141 -7.688 1 98.62 123 ARG B O 1
ATOM 2179 N N . ALA B 1 124 ? -4.902 -21.594 -6.309 1 98.25 124 ALA B N 1
ATOM 2180 C CA . ALA B 1 124 ? -3.631 -22.078 -5.773 1 98.25 124 ALA B CA 1
ATOM 2181 C C . ALA B 1 124 ? -2.811 -22.781 -6.852 1 98.25 124 ALA B C 1
ATOM 2183 O O . ALA B 1 124 ? -1.586 -22.641 -6.898 1 98.25 124 ALA B O 1
ATOM 2184 N N . ALA B 1 125 ? -3.521 -23.531 -7.645 1 98.19 125 ALA B N 1
ATOM 2185 C CA . ALA B 1 125 ? -2.844 -24.203 -8.758 1 98.19 125 ALA B CA 1
ATOM 2186 C C . ALA B 1 125 ? -2.25 -23.172 -9.719 1 98.19 125 ALA B C 1
ATOM 2188 O O . ALA B 1 125 ? -1.12 -23.344 -10.188 1 98.19 125 ALA B O 1
ATOM 2189 N N . GLN B 1 126 ? -2.949 -22.172 -10.016 1 98.38 126 GLN B N 1
ATOM 2190 C CA . GLN B 1 126 ? -2.453 -21.094 -10.867 1 98.38 126 GLN B CA 1
ATOM 2191 C C . GLN B 1 126 ? -1.239 -20.422 -10.234 1 98.38 126 GLN B C 1
ATOM 2193 O O . GLN B 1 126 ? -0.265 -20.109 -10.922 1 98.38 126 GLN B O 1
ATOM 2198 N N . ALA B 1 127 ? -1.318 -20.219 -8.961 1 98.69 127 ALA B N 1
ATOM 2199 C CA . ALA B 1 127 ? -0.276 -19.5 -8.234 1 98.69 127 ALA B CA 1
ATOM 2200 C C . ALA B 1 127 ? 1.054 -20.234 -8.305 1 98.69 127 ALA B C 1
ATOM 2202 O O . ALA B 1 127 ? 2.117 -19.641 -8.117 1 98.69 127 ALA B O 1
ATOM 2203 N N . SER B 1 128 ? 0.987 -21.547 -8.562 1 97.75 128 SER B N 1
ATOM 2204 C CA . SER B 1 128 ? 2.213 -22.344 -8.641 1 97.75 128 SER B CA 1
ATOM 2205 C C . SER B 1 128 ? 3.082 -21.891 -9.812 1 97.75 128 SER B C 1
ATOM 2207 O O . SER B 1 128 ? 4.285 -22.156 -9.836 1 97.75 128 SER B O 1
ATOM 2209 N N . LEU B 1 129 ? 2.492 -21.156 -10.742 1 98.56 129 LEU B N 1
ATOM 2210 C CA . LEU B 1 129 ? 3.205 -20.688 -11.93 1 98.56 129 LEU B CA 1
ATOM 2211 C C . LEU B 1 129 ? 3.932 -19.375 -11.648 1 98.56 129 LEU B C 1
ATOM 2213 O O . LEU B 1 129 ? 4.703 -18.891 -12.477 1 98.56 129 LEU B O 1
ATOM 2217 N N . LEU B 1 130 ? 3.742 -18.844 -10.477 1 98.81 130 LEU B N 1
ATOM 2218 C CA . LEU B 1 130 ? 4.312 -17.531 -10.148 1 98.81 130 LEU B CA 1
ATOM 2219 C C . LEU B 1 130 ? 5.832 -17.625 -10.039 1 98.81 130 LEU B C 1
ATOM 2221 O O . LEU B 1 130 ? 6.535 -16.641 -10.297 1 98.81 130 LEU B O 1
ATOM 2225 N N . HIS B 1 131 ? 6.332 -18.766 -9.688 1 98.06 131 HIS B N 1
ATOM 2226 C CA . HIS B 1 131 ? 7.777 -18.922 -9.57 1 98.06 131 HIS B CA 1
ATOM 2227 C C . HIS B 1 131 ? 8.477 -18.531 -10.867 1 98.06 131 HIS B C 1
ATOM 2229 O O . HIS B 1 131 ? 9.352 -17.656 -10.859 1 98.06 131 HIS B O 1
ATOM 2235 N N . ASN B 1 132 ? 8.047 -19.094 -11.969 1 98.38 132 ASN B N 1
ATOM 2236 C CA . ASN B 1 132 ? 8.656 -18.797 -13.258 1 98.38 132 ASN B CA 1
ATOM 2237 C C . ASN B 1 132 ? 8.312 -17.391 -13.727 1 98.38 132 ASN B C 1
ATOM 2239 O O . ASN B 1 132 ? 9.172 -16.688 -14.266 1 98.38 132 ASN B O 1
ATOM 2243 N N . ALA B 1 133 ? 7.109 -17 -13.516 1 98.81 133 ALA B N 1
ATOM 2244 C CA . ALA B 1 133 ? 6.656 -15.703 -14 1 98.81 133 ALA B CA 1
ATOM 2245 C C . ALA B 1 133 ? 7.422 -14.57 -13.328 1 98.81 133 ALA B C 1
ATOM 2247 O O . ALA B 1 133 ? 7.805 -13.602 -13.984 1 98.81 133 ALA B O 1
ATOM 2248 N N . VAL B 1 134 ? 7.613 -14.688 -12.016 1 98.75 134 VAL B N 1
ATOM 2249 C CA . VAL B 1 134 ? 8.336 -13.656 -11.273 1 98.75 134 VAL B CA 1
ATOM 2250 C C . VAL B 1 134 ? 9.773 -13.562 -11.789 1 98.75 134 VAL B C 1
ATOM 2252 O O . VAL B 1 134 ? 10.266 -12.461 -12.047 1 98.75 134 VAL B O 1
ATOM 2255 N N . ARG B 1 135 ? 10.398 -14.641 -11.977 1 98.06 135 ARG B N 1
ATOM 2256 C CA . ARG B 1 135 ? 11.766 -14.664 -12.484 1 98.06 135 ARG B CA 1
ATOM 2257 C C . ARG B 1 135 ? 11.844 -14.031 -13.875 1 98.06 135 ARG B C 1
ATOM 2259 O O . ARG B 1 135 ? 12.75 -13.242 -14.156 1 98.06 135 ARG B O 1
ATOM 2266 N N . GLU B 1 136 ? 10.914 -14.398 -14.719 1 98.31 136 GLU B N 1
ATOM 2267 C CA . GLU B 1 136 ? 10.883 -13.875 -16.078 1 98.31 136 GLU B CA 1
ATOM 2268 C C . GLU B 1 136 ? 10.68 -12.367 -16.094 1 98.31 136 GLU B C 1
ATOM 2270 O O . GLU B 1 136 ? 11.359 -11.648 -16.844 1 98.31 136 GLU B O 1
ATOM 2275 N N . GLU B 1 137 ? 9.758 -11.898 -15.289 1 98.06 137 GLU B N 1
ATOM 2276 C CA . GLU B 1 137 ? 9.477 -10.469 -15.258 1 98.06 137 GLU B CA 1
ATOM 2277 C C . GLU B 1 137 ? 10.664 -9.688 -14.695 1 98.06 137 GLU B C 1
ATOM 2279 O O . GLU B 1 137 ? 10.953 -8.578 -15.156 1 98.06 137 GLU B O 1
ATOM 2284 N N . ILE B 1 138 ? 11.344 -10.219 -13.695 1 96.94 138 ILE B N 1
ATOM 2285 C CA . ILE B 1 138 ? 12.508 -9.547 -13.125 1 96.94 138 ILE B CA 1
ATOM 2286 C C . ILE B 1 138 ? 13.633 -9.5 -14.156 1 96.94 138 ILE B C 1
ATOM 2288 O O . ILE B 1 138 ? 14.328 -8.492 -14.281 1 96.94 138 ILE B O 1
ATOM 2292 N N . GLN B 1 139 ? 13.789 -10.562 -14.852 1 95.31 139 GLN B N 1
ATOM 2293 C CA . GLN B 1 139 ? 14.789 -10.602 -15.914 1 95.31 139 GLN B CA 1
ATOM 2294 C C . GLN B 1 139 ? 14.492 -9.555 -16.984 1 95.31 139 GLN B C 1
ATOM 2296 O O . GLN B 1 139 ? 15.406 -8.898 -17.5 1 95.31 139 GLN B O 1
ATOM 2301 N N . ARG B 1 140 ? 13.312 -9.383 -17.344 1 92.94 140 ARG B N 1
ATOM 2302 C CA . ARG B 1 140 ? 12.906 -8.398 -18.344 1 92.94 140 ARG B CA 1
ATOM 2303 C C . ARG B 1 140 ? 13.242 -6.984 -17.891 1 92.94 140 ARG B C 1
ATOM 2305 O O . ARG B 1 140 ? 13.648 -6.148 -18.703 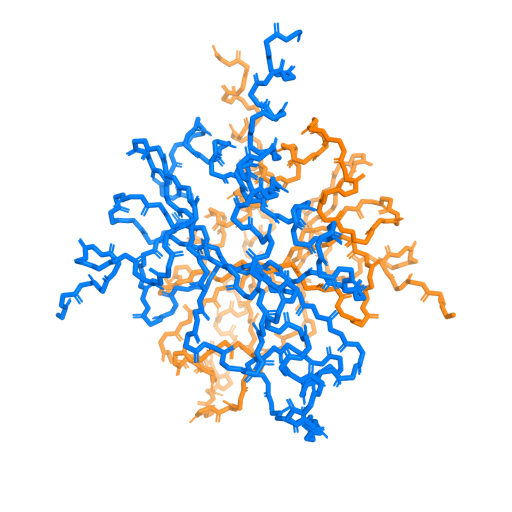1 92.94 140 ARG B O 1
ATOM 2312 N N . MET B 1 141 ? 13.016 -6.742 -16.672 1 85.88 141 MET B N 1
ATOM 2313 C CA . MET B 1 141 ? 13.305 -5.43 -16.109 1 85.88 141 MET B CA 1
ATOM 2314 C C . MET B 1 141 ? 14.797 -5.121 -16.203 1 85.88 141 MET B C 1
ATOM 2316 O O . MET B 1 141 ? 15.188 -3.986 -16.484 1 85.88 141 MET B O 1
ATOM 2320 N N . THR B 1 142 ? 15.57 -6.086 -15.938 1 82.19 142 THR B N 1
ATOM 2321 C CA . THR B 1 142 ? 17.016 -5.922 -15.945 1 82.19 142 THR B CA 1
ATOM 2322 C C . THR B 1 142 ? 17.531 -5.703 -17.359 1 82.19 142 THR B C 1
ATOM 2324 O O . THR B 1 142 ? 18.438 -4.898 -17.594 1 82.19 142 THR B O 1
ATOM 2327 N N . ASP B 1 143 ? 16.922 -6.344 -18.297 1 83.06 143 ASP B N 1
ATOM 2328 C CA . ASP B 1 143 ? 17.328 -6.234 -19.703 1 83.06 143 ASP B CA 1
ATOM 2329 C C . ASP B 1 143 ? 16.953 -4.871 -20.266 1 83.06 143 ASP B C 1
ATOM 2331 O O . ASP B 1 143 ? 17.688 -4.32 -21.094 1 83.06 143 ASP B O 1
ATOM 2335 N N . SER B 1 144 ? 15.859 -4.32 -19.859 1 71.69 144 SER B N 1
ATOM 2336 C CA . SER B 1 144 ? 15.391 -3.035 -20.359 1 71.69 144 SER B CA 1
ATOM 2337 C C . SER B 1 144 ? 16.266 -1.89 -19.859 1 71.69 144 SER B C 1
ATOM 2339 O O . SER B 1 144 ? 16.391 -0.861 -20.531 1 71.69 144 SER B O 1
ATOM 2341 N N . ARG B 1 145 ? 16.812 -1.974 -18.734 1 66.88 145 ARG B N 1
ATOM 2342 C CA . ARG B 1 145 ? 17.688 -0.954 -18.172 1 66.88 145 ARG B CA 1
ATOM 2343 C C . ARG B 1 145 ? 19 -0.88 -18.922 1 66.88 145 ARG B C 1
ATOM 2345 O O . ARG B 1 145 ? 19.719 0.126 -18.859 1 66.88 145 ARG B O 1
ATOM 2352 N N . GLN B 1 146 ? 19.312 -2.043 -19.578 1 57.53 146 GLN B N 1
ATOM 2353 C CA . GLN B 1 146 ? 20.578 -2.148 -20.297 1 57.53 146 GLN B CA 1
ATOM 2354 C C . GLN B 1 146 ? 20.438 -1.608 -21.719 1 57.53 146 GLN B C 1
ATOM 2356 O O . GLN B 1 146 ? 21.438 -1.394 -22.406 1 57.53 146 GLN B O 1
ATOM 2361 N N . LEU B 1 147 ? 19.25 -1.366 -22.125 1 50.75 147 LEU B N 1
ATOM 2362 C CA . LEU B 1 147 ? 19.078 -0.804 -23.469 1 50.75 147 LEU B CA 1
ATOM 2363 C C . LEU B 1 147 ? 18.953 0.714 -23.406 1 50.75 147 LEU B C 1
ATOM 2365 O O . LEU B 1 147 ? 19.453 1.42 -24.266 1 50.75 147 LEU B O 1
#

Foldseek 3Di:
DDFCVQPDVQAQWLDDDPFWTKHFNVVPLLFQLKIKIFTNDFAQDLVVDDPVSNVVSVLLVVQSLVLSCVQLVAPDWDWDFDCPPRRGTMIITTGHHCPGQPPPDDPPDDGDDDDDPVVSVVSNVSSVCSSVSSVVSSVVSVVVVVD/DDFCVQPDVQAQWLDDDPFWTKHFNVVPLLFQLKIKIFTHDFAQDLVVDDPVSNVVSVLLVVQSLVLSCVQLVAPDWDWDFDCPPRRGTMIITTGHHCPGQPPPDDPPDDGDDDDDPVVSVVSNVSSVCSSVSSVVSSVVSVVVVVD

Organism: NCBI:txid488447

Radius of gyration: 18.59 Å; Cα contacts (8 Å, |Δi|>4): 559; chains: 2; bounding box: 43×49×46 Å

Solvent-accessible surface area (backbone atoms only — not comparable to full-atom values): 15849 Å² total; per-residue (Å²): 133,85,58,63,66,77,75,40,83,76,44,50,75,48,48,68,64,96,54,40,36,32,20,38,34,73,84,43,68,90,37,51,54,24,29,36,42,32,48,56,65,90,39,51,50,79,71,72,46,54,69,72,56,45,51,53,53,50,51,50,51,39,21,42,49,48,21,44,46,69,61,66,59,45,81,40,59,33,39,36,32,55,36,66,83,55,56,43,35,40,34,40,40,33,60,34,39,82,71,41,37,22,44,67,49,58,85,68,24,72,75,68,49,84,63,59,65,68,58,45,50,53,41,39,58,42,35,65,52,42,44,60,36,33,49,52,34,46,51,51,54,57,54,54,71,72,100,133,87,58,62,68,78,74,39,82,77,44,51,75,50,47,69,63,95,55,40,37,31,21,38,32,73,85,42,68,88,38,49,56,25,30,35,42,33,48,56,65,90,40,53,50,79,71,73,48,52,68,70,57,45,52,53,52,52,51,51,50,42,19,42,49,48,23,43,46,69,59,66,60,46,79,41,59,32,39,36,30,54,38,65,82,54,55,43,35,42,34,39,40,33,62,35,39,83,71,41,37,22,45,66,49,56,86,67,24,72,76,69,49,83,63,58,66,67,59,46,50,51,41,38,59,41,35,66,52,41,41,61,38,32,50,52,34,46,51,52,55,57,54,59,75,74,105

Nearest PDB structures (foldseek):
  2oik-assembly2_D  TM=9.160E-01  e=1.576E-17  Methylobacillus flagellatus KT
  3i4s-assembly1_B  TM=8.246E-01  e=5.210E-10  Bradyrhizobium japonicum
  3nrd-assembly1_A  TM=7.590E-01  e=1.504E-08  Sinorhizobium meliloti 1021
  3ohe-assembly1_B  TM=7.680E-01  e=5.921E-08  Marinobacter nauticus VT8
  3p0t-assembly1_B  TM=7.270E-01  e=3.182E-07  Mycobacterium avium subsp. paratuberculosis K-10